Protein AF-A0A1L3NLX8-F1 (afdb_monomer_lite)

Radius of gyration: 29.82 Å; chains: 1; bounding box: 54×78×65 Å

pLDDT: mean 76.15, std 14.46, range [42.59, 94.62]

Organism: Clostridium sporogenes (NCBI:txid1509)

Sequence (201 aa):
MILRHRDWDIEKNLERSMTIKEFIKDIVLTDVNKKYKYYRITMNESIDGKKNFIIYYQDNKIKSHHSTGIEFDYKKMLNKKIHSDYSERIIRAEDIISMDFDFELEKKHKQLNNNKVYKIVEELKKEWEQEMLERDNIKKVFKDSVSKDDLIICIRQLVENLEKENLENSKLQHQIDRCREKEENLQQQIKWLEYRLDNKI

Structure (mmCIF, N/CA/C/O backbone):
data_AF-A0A1L3NLX8-F1
#
_entry.id   AF-A0A1L3NLX8-F1
#
loop_
_atom_site.group_PDB
_atom_site.id
_atom_site.type_symbol
_atom_site.label_atom_id
_atom_site.label_alt_id
_atom_site.label_comp_id
_atom_site.label_asym_id
_atom_site.label_entity_id
_atom_site.label_seq_id
_atom_site.pdbx_PDB_ins_code
_atom_site.Cartn_x
_atom_site.Cartn_y
_atom_site.Cartn_z
_atom_site.occupancy
_atom_site.B_iso_or_equiv
_atom_site.auth_seq_id
_atom_site.auth_comp_id
_atom_site.au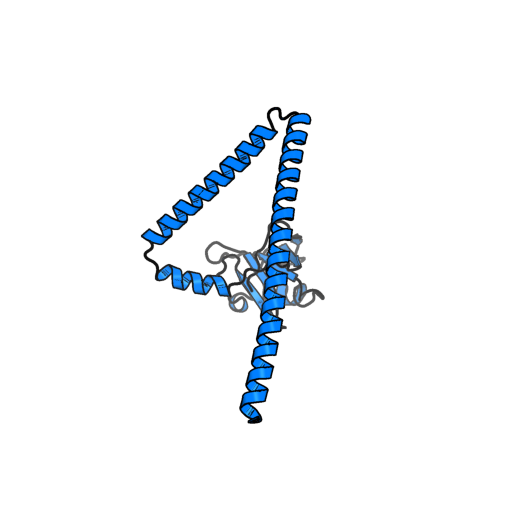th_asym_id
_atom_site.auth_atom_id
_atom_site.pdbx_PDB_model_num
ATOM 1 N N . MET A 1 1 ? -4.800 -9.119 7.583 1.00 66.12 1 MET A N 1
ATOM 2 C CA . MET A 1 1 ? -4.998 -7.725 7.128 1.00 66.12 1 MET A CA 1
ATOM 3 C C . MET A 1 1 ? -5.294 -6.860 8.343 1.00 66.12 1 MET A C 1
ATOM 5 O O . MET A 1 1 ? -6.295 -7.107 9.000 1.00 66.12 1 MET A O 1
ATOM 9 N N . ILE A 1 2 ? -4.432 -5.896 8.663 1.00 67.44 2 ILE A N 1
ATOM 10 C CA . ILE A 1 2 ? -4.768 -4.775 9.557 1.00 67.44 2 ILE A CA 1
ATOM 11 C C . ILE A 1 2 ? -5.020 -3.557 8.674 1.00 67.44 2 ILE A C 1
ATOM 13 O O . ILE A 1 2 ? -4.351 -3.396 7.659 1.00 67.44 2 ILE A O 1
ATOM 17 N N . LEU A 1 3 ? -5.958 -2.697 9.062 1.00 68.94 3 LEU A N 1
ATOM 18 C CA . LEU A 1 3 ? -6.187 -1.415 8.396 1.00 68.94 3 LEU A CA 1
ATOM 19 C C . LEU A 1 3 ? -5.652 -0.249 9.230 1.00 68.94 3 LEU A C 1
ATOM 21 O O . LEU A 1 3 ? -6.002 -0.107 10.404 1.00 68.94 3 LEU A O 1
ATOM 25 N N . ARG A 1 4 ? -4.828 0.605 8.626 1.00 67.31 4 ARG A N 1
ATOM 26 C CA . ARG A 1 4 ? -4.370 1.863 9.215 1.00 67.31 4 ARG A CA 1
ATOM 27 C C . ARG A 1 4 ? -5.376 2.965 8.907 1.00 67.31 4 ARG A C 1
ATOM 29 O O . ARG A 1 4 ? -5.644 3.264 7.749 1.00 67.31 4 ARG A O 1
ATOM 36 N N . HIS A 1 5 ? -5.886 3.599 9.953 1.00 64.19 5 HIS A N 1
ATOM 37 C CA . HIS A 1 5 ? -6.702 4.803 9.824 1.00 64.19 5 HIS A CA 1
ATOM 38 C C . HIS A 1 5 ? -5.818 6.032 9.552 1.00 64.19 5 HIS A C 1
ATOM 40 O O . HIS A 1 5 ? -4.701 6.116 10.074 1.00 64.19 5 HIS A O 1
ATOM 46 N N . ARG A 1 6 ? -6.306 6.971 8.733 1.00 63.31 6 ARG A N 1
ATOM 47 C CA . ARG A 1 6 ? -5.651 8.258 8.435 1.00 63.31 6 ARG A CA 1
ATOM 48 C C . ARG A 1 6 ? -6.632 9.395 8.726 1.00 63.31 6 ARG A C 1
ATOM 50 O O . ARG A 1 6 ? -7.824 9.215 8.529 1.00 63.31 6 ARG A O 1
ATOM 57 N N . ASP A 1 7 ? -6.122 10.561 9.113 1.00 56.00 7 ASP A N 1
ATOM 58 C CA . ASP A 1 7 ? -6.901 11.692 9.662 1.00 56.00 7 ASP A CA 1
ATOM 59 C C . ASP A 1 7 ? -7.876 12.393 8.682 1.00 56.00 7 ASP A C 1
ATOM 61 O O . ASP A 1 7 ? -8.419 13.443 9.003 1.00 56.00 7 ASP A O 1
ATOM 65 N N . TRP A 1 8 ? -8.112 11.844 7.486 1.00 54.97 8 TRP A N 1
ATOM 66 C CA . TRP A 1 8 ? -8.902 12.469 6.409 1.00 54.97 8 TRP A CA 1
ATOM 67 C C . TRP A 1 8 ? -10.244 11.762 6.153 1.00 54.97 8 TRP A C 1
ATOM 69 O O . TRP A 1 8 ? -10.778 11.820 5.043 1.00 54.97 8 TRP A O 1
ATOM 79 N N . ASP A 1 9 ? -10.767 11.039 7.140 1.00 64.81 9 ASP A N 1
ATOM 80 C CA . ASP A 1 9 ? -12.001 10.269 6.980 1.00 64.81 9 ASP A CA 1
ATOM 81 C C . ASP A 1 9 ? -13.252 11.149 7.139 1.00 64.81 9 ASP A C 1
ATOM 83 O O . ASP A 1 9 ? -13.250 12.159 7.840 1.00 64.81 9 ASP A O 1
ATOM 87 N N . ILE A 1 10 ? -14.348 10.752 6.484 1.00 71.75 10 ILE A N 1
ATOM 88 C CA . ILE A 1 10 ? -15.636 11.442 6.612 1.00 71.75 10 ILE A CA 1
ATOM 89 C C . ILE A 1 10 ? -16.228 11.079 7.972 1.00 71.75 10 ILE A C 1
ATOM 91 O O . ILE A 1 10 ? -16.664 9.942 8.174 1.00 71.75 10 ILE A O 1
ATOM 95 N N . GLU A 1 11 ? -16.252 12.042 8.887 1.00 83.25 11 GLU A N 1
ATOM 96 C CA . GLU A 1 11 ? -16.942 11.910 10.167 1.00 83.25 11 GLU A CA 1
ATOM 97 C C . GLU A 1 11 ? -18.458 12.008 9.980 1.00 83.25 11 GLU A C 1
ATOM 99 O O . GLU A 1 11 ? -18.984 12.855 9.252 1.00 83.25 11 GLU A O 1
ATOM 104 N N . LYS A 1 12 ? -19.172 11.107 10.648 1.00 88.06 12 LYS A N 1
ATOM 105 C CA . LYS A 1 12 ? -20.625 11.010 10.647 1.00 88.06 12 LYS A CA 1
ATOM 106 C C . LYS A 1 12 ? -21.119 10.922 12.078 1.00 88.06 12 LYS A C 1
ATOM 108 O O . LYS A 1 12 ? -20.592 10.157 12.881 1.00 88.06 12 LYS A O 1
ATOM 113 N N . ASN A 1 13 ? -22.185 11.653 12.368 1.00 89.88 13 ASN A N 1
ATOM 114 C CA . ASN A 1 13 ? -22.854 11.579 13.659 1.00 89.88 13 ASN A CA 1
ATOM 115 C C . ASN A 1 13 ? -23.843 10.411 13.687 1.00 89.88 13 ASN A C 1
ATOM 117 O O . ASN A 1 13 ? -24.534 10.133 12.706 1.00 89.88 13 ASN A O 1
ATOM 121 N N . LEU A 1 14 ? -23.922 9.743 14.831 1.00 89.38 14 LEU A N 1
ATOM 122 C CA . LEU A 1 14 ? -24.935 8.742 15.122 1.00 89.38 14 LEU A CA 1
ATOM 123 C C . LEU A 1 14 ? -26.226 9.433 15.554 1.00 89.38 14 LEU A C 1
ATOM 125 O O . LEU A 1 14 ? -26.221 10.332 16.390 1.00 89.38 14 LEU A O 1
ATOM 129 N N . GLU A 1 15 ? -27.350 8.952 15.036 1.00 86.75 15 GLU A N 1
ATOM 130 C CA . GLU A 1 15 ? -28.679 9.484 15.364 1.00 86.75 15 GLU A CA 1
ATOM 131 C C . GLU A 1 15 ? -29.098 9.198 16.817 1.00 86.75 15 GLU A C 1
ATOM 133 O O . GLU A 1 15 ? -29.960 9.875 17.373 1.00 86.75 15 GLU A O 1
ATOM 138 N N . ARG A 1 16 ? -28.496 8.181 17.449 1.00 90.31 16 ARG A N 1
ATOM 139 C CA . ARG A 1 16 ? -28.766 7.777 18.834 1.00 90.31 16 ARG A CA 1
ATOM 140 C C . ARG A 1 16 ? -27.528 7.168 19.484 1.00 90.31 16 ARG A C 1
ATOM 142 O O . ARG A 1 16 ? -26.610 6.718 18.804 1.00 90.31 16 ARG A O 1
ATOM 149 N N . SER A 1 17 ? -27.541 7.070 20.814 1.00 90.00 17 SER A N 1
ATOM 150 C CA . SER A 1 17 ? -26.549 6.269 21.540 1.00 90.00 17 SER A CA 1
ATOM 151 C C . SER A 1 17 ? -26.678 4.799 21.134 1.00 90.00 17 SER A C 1
ATOM 153 O O . SER A 1 17 ? -27.770 4.229 21.193 1.00 90.00 17 SER A O 1
ATOM 155 N N . MET A 1 18 ? -25.560 4.201 20.726 1.00 93.25 18 MET A N 1
ATOM 156 C CA . MET A 1 18 ? -25.491 2.820 20.261 1.00 93.25 18 MET A CA 1
ATOM 157 C C . MET A 1 18 ? -24.365 2.058 20.962 1.00 93.25 18 MET A C 1
ATOM 159 O O . MET A 1 18 ? -23.370 2.623 21.429 1.00 93.25 18 MET A O 1
ATOM 163 N N . THR A 1 19 ? -24.529 0.744 21.024 1.00 92.88 19 THR A N 1
ATOM 164 C CA . THR A 1 19 ? -23.472 -0.220 21.335 1.00 92.88 19 THR A CA 1
ATOM 165 C C . THR A 1 19 ? -22.739 -0.662 20.069 1.00 92.88 19 THR A C 1
ATOM 167 O O . THR A 1 19 ? -23.249 -0.505 18.960 1.00 92.88 19 THR A O 1
ATOM 170 N N . ILE A 1 20 ? -21.566 -1.286 20.214 1.00 89.44 20 ILE A N 1
ATOM 171 C CA . ILE A 1 20 ? -20.834 -1.881 19.079 1.00 89.44 20 ILE A CA 1
ATOM 172 C C . ILE A 1 20 ? -21.716 -2.882 18.311 1.00 89.44 20 ILE A C 1
ATOM 174 O O . ILE A 1 20 ? -21.700 -2.916 17.081 1.00 89.44 20 ILE A O 1
ATOM 178 N N . LYS A 1 21 ? -22.519 -3.682 19.022 1.00 92.12 21 LYS A N 1
ATOM 179 C CA . LYS A 1 21 ? -23.450 -4.646 18.420 1.00 92.12 21 LYS A CA 1
ATOM 180 C C . LYS A 1 21 ? -24.506 -3.968 17.552 1.00 92.12 21 LYS A C 1
ATOM 182 O O . LYS A 1 21 ? -24.771 -4.438 16.448 1.00 92.12 21 LYS A O 1
ATOM 187 N N . GLU A 1 22 ? -25.114 -2.901 18.061 1.00 94.12 22 GLU A N 1
ATOM 188 C CA . GLU A 1 22 ? -26.113 -2.126 17.320 1.00 94.12 22 GLU A CA 1
ATOM 189 C C . GLU A 1 22 ? -25.479 -1.433 16.120 1.00 94.12 22 GLU A C 1
ATOM 191 O O . GLU A 1 22 ? -26.000 -1.558 15.021 1.00 94.12 22 GLU A O 1
ATOM 196 N N . PHE A 1 23 ? -24.306 -0.821 16.290 1.00 93.44 23 PHE A N 1
ATOM 197 C CA . PHE A 1 23 ? -23.560 -0.201 15.196 1.00 93.44 23 PHE A CA 1
ATOM 198 C C . PHE A 1 23 ? -23.285 -1.190 14.053 1.00 93.44 23 PHE A C 1
ATOM 200 O O . PHE A 1 23 ? -23.543 -0.911 12.883 1.00 93.44 23 PHE A O 1
ATOM 207 N N . ILE A 1 24 ? -22.816 -2.395 14.388 1.00 91.94 24 ILE A N 1
ATOM 208 C CA . ILE A 1 24 ? -22.583 -3.452 13.402 1.00 91.94 24 ILE A CA 1
ATOM 209 C C . ILE A 1 24 ? -23.874 -3.816 12.658 1.00 91.94 24 ILE A C 1
ATOM 211 O O . ILE A 1 24 ? -23.868 -3.950 11.434 1.00 91.94 24 ILE A O 1
ATOM 215 N N . LYS A 1 25 ? -24.971 -4.013 13.391 1.00 93.44 25 LYS A N 1
ATOM 216 C CA . LYS A 1 25 ? -26.237 -4.466 12.815 1.00 93.44 25 LYS A CA 1
ATOM 217 C C . LYS A 1 25 ? -26.890 -3.389 11.951 1.00 93.44 25 LYS A C 1
ATOM 219 O O . LYS A 1 25 ? -27.331 -3.700 10.850 1.00 93.44 25 LYS A O 1
ATOM 224 N N . ASP A 1 26 ? -26.940 -2.165 12.458 1.00 93.69 26 ASP A N 1
ATOM 225 C CA . ASP A 1 26 ? -27.765 -1.088 11.918 1.00 93.69 26 ASP A CA 1
ATOM 226 C C . ASP A 1 26 ? -27.018 -0.271 10.849 1.00 93.69 26 ASP A C 1
ATOM 228 O O . ASP A 1 26 ? -27.665 0.289 9.966 1.00 93.69 26 ASP A O 1
ATOM 232 N N . ILE A 1 27 ? -25.676 -0.238 10.884 1.00 92.31 27 ILE A N 1
ATOM 233 C CA . ILE A 1 27 ? -24.839 0.551 9.957 1.00 92.31 27 ILE A CA 1
ATOM 234 C C . ILE A 1 27 ? -23.962 -0.352 9.080 1.00 92.31 27 ILE A C 1
ATOM 236 O O . ILE A 1 27 ? -24.030 -0.292 7.855 1.00 92.31 27 ILE A O 1
ATOM 240 N N . VAL A 1 28 ? -23.137 -1.220 9.676 1.00 91.50 28 VAL A N 1
ATOM 241 C CA . VAL A 1 28 ? -22.144 -1.990 8.897 1.00 91.50 28 VAL A CA 1
ATOM 242 C C . VAL A 1 28 ? -22.813 -3.033 8.001 1.00 91.50 28 VAL A C 1
ATOM 244 O O . VAL A 1 28 ? -22.458 -3.177 6.833 1.00 91.50 28 VAL A O 1
ATOM 247 N N . LEU A 1 29 ? -23.770 -3.797 8.533 1.00 90.75 29 LEU A N 1
ATOM 248 C CA . LEU A 1 29 ? -24.422 -4.872 7.779 1.00 90.75 29 LEU A CA 1
ATOM 249 C C . LEU A 1 29 ? -25.432 -4.356 6.748 1.00 90.75 29 LEU A C 1
ATOM 251 O O . LEU A 1 29 ? -25.618 -5.014 5.716 1.00 90.75 29 LEU A O 1
ATOM 255 N N . THR A 1 30 ? -26.035 -3.194 6.998 1.00 92.69 30 THR A N 1
ATOM 256 C CA . THR A 1 30 ? -26.985 -2.526 6.096 1.00 92.69 30 THR A CA 1
ATOM 257 C C . THR A 1 30 ? -26.287 -1.810 4.936 1.00 92.69 30 THR A C 1
ATOM 259 O O . THR A 1 30 ? -26.891 -1.681 3.872 1.00 92.69 30 THR A O 1
ATOM 262 N N . ASP A 1 31 ? -25.008 -1.430 5.070 1.00 89.75 31 ASP A N 1
ATOM 263 C CA . ASP A 1 31 ? -24.241 -0.824 3.975 1.00 89.75 31 ASP A CA 1
ATOM 264 C C . ASP A 1 31 ? -24.032 -1.821 2.814 1.00 89.75 31 ASP A C 1
ATOM 266 O O . ASP A 1 31 ? -23.528 -2.945 2.970 1.00 89.75 31 ASP A O 1
ATOM 270 N N . VAL A 1 32 ? -24.423 -1.401 1.609 1.00 88.94 32 VAL A N 1
ATOM 271 C CA . VAL A 1 32 ? -24.273 -2.160 0.357 1.00 88.94 32 VAL A CA 1
ATOM 272 C C . VAL A 1 32 ? -22.795 -2.331 -0.008 1.00 88.94 32 VAL A C 1
ATOM 274 O O . VAL A 1 32 ? -22.383 -3.397 -0.466 1.00 88.94 32 VAL A O 1
ATOM 277 N N . ASN A 1 33 ? -21.975 -1.321 0.283 1.00 86.31 33 ASN A N 1
ATOM 278 C CA . ASN A 1 33 ? -20.552 -1.263 -0.038 1.00 86.31 33 ASN A CA 1
ATOM 279 C C . ASN A 1 33 ? -19.652 -1.749 1.109 1.00 86.31 33 ASN A C 1
ATOM 281 O O . ASN A 1 33 ? -18.432 -1.589 1.038 1.00 86.31 33 ASN A O 1
ATOM 285 N N . LYS A 1 34 ? -20.218 -2.391 2.140 1.00 87.38 34 LYS A N 1
ATOM 286 C CA . LYS A 1 34 ? -19.495 -2.885 3.330 1.00 87.38 34 LYS A CA 1
ATOM 287 C C . LYS A 1 34 ? -18.239 -3.715 3.037 1.00 87.38 34 LYS A C 1
ATOM 289 O O . LYS A 1 34 ? -17.320 -3.731 3.845 1.00 87.38 34 LYS A O 1
ATOM 294 N N . LYS A 1 35 ? -18.186 -4.406 1.890 1.00 84.12 35 LYS A N 1
ATOM 295 C CA . LYS A 1 35 ? -17.037 -5.231 1.465 1.00 84.12 35 LYS A CA 1
ATOM 296 C C . LYS A 1 35 ? -15.797 -4.411 1.103 1.00 84.12 35 LYS A C 1
ATOM 298 O O . LYS A 1 35 ? -14.700 -4.954 1.096 1.00 84.12 35 LYS A O 1
ATOM 303 N N . TYR A 1 36 ? -15.976 -3.133 0.785 1.00 83.19 36 TYR A N 1
ATOM 304 C CA . TYR A 1 36 ? -14.914 -2.246 0.315 1.00 83.19 36 TYR A CA 1
ATOM 305 C C . TYR A 1 36 ? -14.600 -1.139 1.312 1.00 83.19 36 TYR A C 1
ATOM 307 O O . TYR A 1 36 ? -13.767 -0.291 1.019 1.00 83.19 36 TYR A O 1
ATOM 315 N N . LYS A 1 37 ? -15.274 -1.107 2.464 1.00 87.69 37 LYS A N 1
ATOM 316 C CA . LYS A 1 37 ? -15.140 -0.048 3.459 1.00 87.69 37 LYS A CA 1
ATOM 317 C C . LYS A 1 37 ? -14.629 -0.580 4.787 1.00 87.69 37 LYS A C 1
ATOM 319 O O . LYS A 1 37 ? -14.825 -1.746 5.133 1.00 87.69 37 LYS A O 1
ATOM 324 N N . TYR A 1 38 ? -14.034 0.324 5.547 1.00 88.56 38 TYR A N 1
ATOM 325 C CA . TYR A 1 38 ? -13.862 0.169 6.977 1.00 88.56 38 TYR A CA 1
ATOM 326 C C . TYR A 1 38 ? -14.571 1.295 7.717 1.00 88.56 38 TYR A C 1
ATOM 328 O O . TYR A 1 38 ? -14.789 2.381 7.178 1.00 88.56 38 TYR A O 1
ATOM 336 N N . TYR A 1 39 ? -14.912 1.005 8.964 1.00 89.56 39 TYR A N 1
ATOM 337 C CA . TYR A 1 39 ? -15.587 1.909 9.875 1.00 89.56 39 TYR A CA 1
ATOM 338 C C . TYR A 1 39 ? -14.717 2.056 11.106 1.00 89.56 39 TYR A C 1
ATOM 340 O O . TYR A 1 39 ? -14.337 1.050 11.711 1.00 89.56 39 TYR A O 1
ATOM 348 N N . ARG A 1 40 ? -14.404 3.290 11.481 1.00 89.44 40 ARG A N 1
ATOM 349 C CA . ARG A 1 40 ? -13.753 3.589 12.745 1.00 89.44 40 ARG A CA 1
ATOM 350 C C . ARG A 1 40 ? -14.784 4.139 13.719 1.00 89.44 40 ARG A C 1
ATOM 352 O O . ARG A 1 40 ? -15.472 5.108 13.427 1.00 89.44 40 ARG A O 1
ATOM 359 N N . ILE A 1 41 ? -14.833 3.543 14.899 1.00 89.44 41 ILE A N 1
ATOM 360 C CA . ILE A 1 41 ? -15.634 4.008 16.029 1.00 89.44 41 ILE A CA 1
ATOM 361 C C . ILE A 1 41 ? -14.716 4.317 17.206 1.00 89.44 41 ILE A C 1
ATOM 363 O O . ILE A 1 41 ? -13.664 3.694 17.378 1.00 89.44 41 ILE A O 1
ATOM 367 N N . THR A 1 42 ? -15.139 5.255 18.041 1.00 88.31 42 THR A N 1
ATOM 368 C CA . THR A 1 42 ? -14.484 5.543 19.316 1.00 88.31 42 THR A CA 1
ATOM 369 C C . THR A 1 42 ? -15.358 4.983 20.430 1.00 88.31 42 THR A C 1
ATOM 371 O O . THR A 1 42 ? -16.551 5.252 20.474 1.00 88.31 42 THR A O 1
ATOM 374 N N . MET A 1 43 ? -14.812 4.171 21.328 1.00 85.94 43 MET A N 1
ATOM 375 C CA . MET A 1 43 ? -15.527 3.718 22.522 1.00 85.94 43 MET A CA 1
ATOM 376 C C . MET A 1 43 ? -15.499 4.791 23.607 1.00 85.94 43 MET A C 1
ATOM 378 O O . MET A 1 43 ? -14.526 5.532 23.736 1.00 85.94 43 MET A O 1
ATOM 382 N N . ASN A 1 44 ? -16.525 4.826 24.456 1.00 84.19 44 ASN A N 1
ATOM 383 C CA . ASN A 1 44 ? -16.528 5.749 25.597 1.00 84.19 44 ASN A CA 1
ATOM 384 C C . ASN A 1 44 ? -15.489 5.348 26.658 1.00 84.19 44 ASN A C 1
ATOM 386 O O . ASN A 1 44 ? -14.798 6.202 27.225 1.00 84.19 44 ASN A O 1
ATOM 390 N N . GLU A 1 45 ? -15.343 4.043 26.879 1.00 80.81 45 GLU A N 1
ATOM 391 C CA . GLU A 1 45 ? -14.362 3.453 27.789 1.00 80.81 45 GLU A CA 1
ATOM 392 C C . GLU A 1 45 ? -13.040 3.179 27.062 1.00 80.81 45 GLU A C 1
ATOM 394 O O . GLU A 1 45 ? -13.033 2.707 25.925 1.00 80.81 45 GLU A O 1
ATOM 399 N N . SER A 1 46 ? -11.913 3.465 27.720 1.00 74.19 46 SER A N 1
ATOM 400 C CA . SER A 1 46 ? -10.590 3.129 27.191 1.00 74.19 46 SER A CA 1
ATOM 401 C C . SER A 1 46 ? -10.162 1.724 27.583 1.00 74.19 46 SER A C 1
ATOM 403 O O . SER A 1 46 ? -10.326 1.332 28.736 1.00 74.19 46 SER A O 1
ATOM 405 N N . ILE A 1 47 ? -9.507 1.032 26.658 1.00 67.25 47 ILE A N 1
ATOM 406 C CA . ILE A 1 47 ? -8.743 -0.188 26.912 1.00 67.25 47 ILE A CA 1
ATOM 407 C C . ILE A 1 47 ? -7.274 0.169 26.703 1.00 67.25 47 ILE A C 1
ATOM 409 O O . ILE A 1 47 ? -6.922 0.725 25.663 1.00 67.25 47 ILE A O 1
ATOM 413 N N . ASP A 1 48 ? -6.439 -0.058 27.717 1.00 67.00 48 ASP A N 1
ATOM 414 C CA . ASP A 1 48 ? -5.008 0.283 27.705 1.00 67.00 48 ASP A CA 1
ATOM 415 C C . ASP A 1 48 ? -4.727 1.729 27.243 1.00 67.00 48 ASP A C 1
ATOM 417 O O . ASP A 1 48 ? -3.831 2.011 26.448 1.00 67.00 48 ASP A O 1
ATOM 421 N N . GLY A 1 49 ? -5.557 2.671 27.710 1.00 67.62 49 GLY A N 1
ATOM 422 C CA . GLY A 1 49 ? -5.432 4.102 27.402 1.00 67.62 49 GLY A CA 1
ATOM 423 C C . GLY A 1 49 ? -5.864 4.505 25.985 1.00 67.62 49 GLY A C 1
ATOM 424 O O . GLY A 1 49 ? -5.648 5.646 25.576 1.00 67.62 49 GLY A O 1
ATOM 425 N N . LYS A 1 50 ? -6.487 3.602 25.222 1.00 71.69 50 LYS A N 1
ATOM 426 C CA . LYS A 1 50 ? -6.929 3.833 23.840 1.00 71.69 50 LYS A CA 1
ATOM 427 C C . LYS A 1 50 ? -8.410 3.494 23.671 1.00 71.69 50 LYS A C 1
ATOM 429 O O . LYS A 1 50 ? -8.975 2.715 24.430 1.00 71.69 50 LYS A O 1
ATOM 434 N N . LYS A 1 51 ? -9.057 4.133 22.695 1.00 80.19 51 LYS A N 1
ATOM 435 C CA . LYS A 1 51 ? -10.520 4.083 22.509 1.00 80.19 51 LYS A CA 1
ATOM 436 C C . LYS A 1 51 ? -10.952 3.743 21.080 1.00 80.19 51 LYS A C 1
ATOM 438 O O . LYS A 1 51 ? -12.141 3.595 20.837 1.00 80.19 51 LYS A O 1
ATOM 443 N N . ASN A 1 52 ? -10.020 3.630 20.134 1.00 83.00 52 ASN A N 1
ATOM 444 C CA . ASN A 1 52 ? -10.335 3.581 18.705 1.00 83.00 52 ASN A CA 1
ATOM 445 C C . ASN A 1 52 ? -10.411 2.150 18.174 1.00 83.00 52 ASN A C 1
ATOM 447 O O . ASN A 1 52 ? -9.480 1.359 18.335 1.00 83.00 52 ASN A O 1
ATOM 451 N N . PHE A 1 53 ? -11.495 1.861 17.463 1.00 83.50 53 PHE A N 1
ATOM 452 C CA . PHE A 1 53 ? -11.821 0.545 16.929 1.00 83.50 53 PHE A CA 1
ATOM 453 C C . PHE A 1 53 ? -12.100 0.616 15.444 1.00 83.50 53 PHE A C 1
ATOM 455 O O . PHE A 1 53 ? -12.851 1.482 15.013 1.00 83.50 53 PHE A O 1
ATOM 462 N N . ILE A 1 54 ? -11.528 -0.312 14.678 1.00 87.00 54 ILE A N 1
ATOM 463 C CA . ILE A 1 54 ? -11.767 -0.425 13.240 1.00 87.00 54 ILE A CA 1
ATOM 464 C C . ILE A 1 54 ? -12.520 -1.723 12.969 1.00 87.00 54 ILE A C 1
ATOM 466 O O . ILE A 1 54 ? -12.114 -2.791 13.426 1.00 87.00 54 ILE A O 1
ATOM 470 N N . ILE A 1 55 ? -13.615 -1.622 12.222 1.00 88.62 55 ILE A N 1
ATOM 471 C CA . ILE A 1 55 ? -14.500 -2.721 11.833 1.00 88.62 55 ILE A CA 1
ATOM 472 C C . ILE A 1 55 ? -14.551 -2.768 10.308 1.00 88.62 55 ILE A C 1
ATOM 474 O O . ILE A 1 55 ? -14.703 -1.738 9.656 1.00 88.62 55 ILE A O 1
ATOM 478 N N . TYR A 1 56 ? -14.431 -3.957 9.729 1.00 87.75 56 TYR A N 1
ATOM 479 C CA . TYR A 1 56 ? -14.485 -4.150 8.281 1.00 87.75 56 TYR A CA 1
ATOM 480 C C . TYR A 1 56 ? -15.007 -5.545 7.935 1.00 87.75 56 TYR A C 1
ATOM 482 O O . TYR A 1 56 ? -15.047 -6.456 8.769 1.00 87.75 56 TYR A O 1
ATOM 490 N N . TYR A 1 57 ? -15.432 -5.711 6.687 1.00 84.62 57 TYR A N 1
ATOM 491 C CA . TYR A 1 57 ? -15.991 -6.963 6.198 1.00 84.62 57 TYR A CA 1
ATOM 492 C C . TYR A 1 57 ? -14.988 -7.665 5.281 1.00 84.62 57 TYR A C 1
ATOM 494 O O . TYR A 1 57 ? -14.570 -7.107 4.271 1.00 84.62 57 TYR A O 1
ATOM 502 N N . GLN A 1 58 ? -14.603 -8.896 5.617 1.00 80.69 58 GLN A N 1
ATOM 503 C CA . GLN A 1 58 ? -13.653 -9.687 4.834 1.00 80.69 58 GLN A CA 1
ATOM 504 C C . GLN A 1 58 ? -14.065 -11.161 4.855 1.00 80.69 58 GLN A C 1
ATOM 506 O O . GLN A 1 58 ? -14.441 -11.684 5.903 1.00 80.69 58 GLN A O 1
ATOM 511 N N . ASP A 1 59 ? -13.991 -11.841 3.710 1.00 80.31 59 ASP A 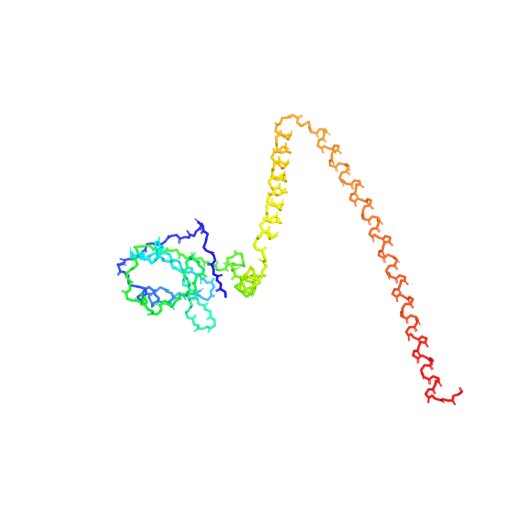N 1
ATOM 512 C CA . ASP A 1 59 ? -14.299 -13.277 3.583 1.00 80.31 59 ASP A CA 1
ATOM 513 C C . ASP A 1 59 ? -15.699 -13.644 4.116 1.00 80.31 59 ASP A C 1
ATOM 515 O O . ASP A 1 59 ? -15.887 -14.638 4.818 1.00 80.31 59 ASP A O 1
ATOM 519 N N . ASN A 1 60 ? -16.693 -12.795 3.829 1.00 78.06 60 ASN A N 1
ATOM 520 C CA . ASN A 1 60 ? -18.070 -12.909 4.332 1.00 78.06 60 ASN A CA 1
ATOM 521 C C . ASN A 1 60 ? -18.210 -12.890 5.868 1.00 78.06 60 ASN A C 1
ATOM 523 O O . ASN A 1 60 ? -19.225 -13.328 6.415 1.00 78.06 60 ASN A O 1
ATOM 527 N N . LYS A 1 61 ? -17.209 -12.366 6.582 1.00 84.69 61 LYS A N 1
ATOM 528 C CA . LYS A 1 61 ? -17.205 -12.245 8.041 1.00 84.69 61 LYS A CA 1
ATOM 529 C C . LYS A 1 61 ? -16.847 -10.824 8.463 1.00 84.69 61 LYS A C 1
ATOM 531 O O . LYS A 1 61 ? -16.065 -10.136 7.813 1.00 84.69 61 LYS A O 1
ATOM 536 N N . ILE A 1 62 ? -17.404 -10.402 9.594 1.00 84.75 62 ILE A N 1
ATOM 537 C CA . ILE A 1 62 ? -16.980 -9.166 10.253 1.00 84.75 62 ILE A CA 1
ATOM 538 C C . ILE A 1 62 ? -15.670 -9.442 10.972 1.00 84.75 62 ILE A C 1
ATOM 540 O O . ILE A 1 62 ? -15.596 -10.342 11.820 1.00 84.75 62 ILE A O 1
ATOM 544 N N . LYS A 1 63 ? -14.666 -8.642 10.633 1.00 84.94 63 LYS A N 1
ATOM 545 C CA . LYS A 1 63 ? -13.382 -8.582 11.313 1.00 84.94 63 LYS A CA 1
ATOM 546 C C . LYS A 1 63 ? -13.215 -7.199 11.931 1.00 84.94 63 LYS A C 1
ATOM 548 O O . LYS A 1 63 ? -13.882 -6.231 11.563 1.00 84.94 63 LYS A O 1
ATOM 553 N N . SER A 1 64 ? -12.327 -7.123 12.902 1.00 80.62 64 SER A N 1
ATOM 554 C CA . SER A 1 64 ? -12.004 -5.883 13.585 1.00 80.62 64 SER A CA 1
ATOM 555 C C . SER A 1 64 ? -10.584 -5.937 14.097 1.00 80.62 64 SER A C 1
ATOM 557 O O . SER A 1 64 ? -10.082 -7.020 14.399 1.00 80.62 64 SER A O 1
ATOM 559 N N . HIS A 1 65 ? -9.997 -4.777 14.324 1.00 77.00 65 HIS A N 1
ATOM 560 C CA . HIS A 1 65 ? -8.782 -4.659 15.113 1.00 77.00 65 HIS A CA 1
ATOM 561 C C . HIS A 1 65 ? -8.791 -3.343 15.868 1.00 77.00 65 HIS A C 1
ATOM 563 O O . HIS A 1 65 ? -9.519 -2.395 15.554 1.00 77.00 65 HIS A O 1
ATOM 569 N N . HIS A 1 66 ? -7.964 -3.311 16.897 1.00 71.00 66 HIS A N 1
ATOM 570 C CA . HIS A 1 66 ? -7.723 -2.114 17.664 1.00 71.00 66 HIS A CA 1
ATOM 571 C C . HIS A 1 66 ? -6.603 -1.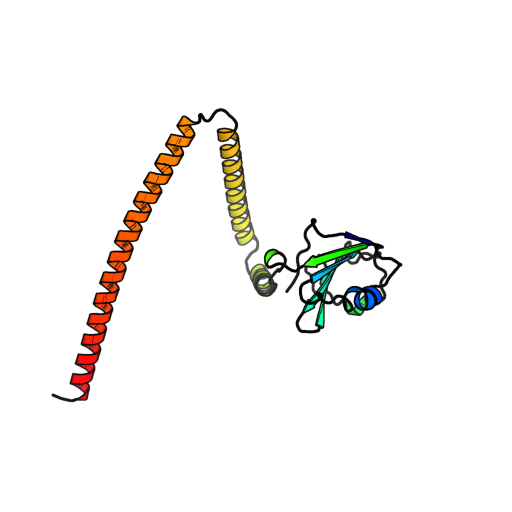295 17.012 1.00 71.00 66 HIS A C 1
ATOM 573 O O . HIS A 1 66 ? -5.697 -1.848 16.383 1.00 71.00 66 HIS A O 1
ATOM 579 N N . SER A 1 67 ? -6.626 0.029 17.177 1.00 59.09 67 SER A N 1
ATOM 580 C CA . SER A 1 67 ? -5.620 0.917 16.575 1.00 59.09 67 SER A CA 1
ATOM 581 C C . SER A 1 67 ? -4.191 0.715 17.109 1.00 59.09 67 SER A C 1
ATOM 583 O O . SER A 1 67 ? -3.276 1.378 16.636 1.00 59.09 67 SER A O 1
ATOM 585 N N . THR A 1 68 ? -3.984 -0.151 18.108 1.00 55.34 68 THR A N 1
ATOM 586 C CA . THR A 1 68 ? -2.655 -0.493 18.650 1.00 55.34 68 THR A CA 1
ATOM 587 C C . THR A 1 68 ? -1.952 -1.626 17.906 1.00 55.34 68 THR A C 1
ATOM 589 O O . THR A 1 68 ? -0.827 -1.947 18.263 1.00 55.34 68 THR A O 1
ATOM 592 N N . GLY A 1 69 ? -2.590 -2.254 16.913 1.00 51.09 69 GLY A N 1
ATOM 593 C CA . GLY A 1 69 ? -1.989 -3.377 16.183 1.00 51.09 69 GLY A CA 1
ATOM 594 C C . GLY A 1 69 ? -1.944 -4.697 16.965 1.00 51.09 69 GLY A C 1
ATOM 595 O O . GLY A 1 69 ? -1.405 -5.675 16.466 1.00 51.09 69 GLY A O 1
ATOM 596 N N . ILE A 1 70 ? -2.536 -4.743 18.163 1.00 53.50 70 ILE A N 1
ATOM 597 C CA . ILE A 1 70 ? -2.675 -5.965 18.965 1.00 53.50 70 ILE A CA 1
ATOM 598 C C . ILE A 1 70 ? -3.924 -6.728 18.508 1.00 53.50 70 ILE A C 1
ATOM 600 O O . ILE A 1 70 ? -4.959 -6.119 18.208 1.00 53.50 70 ILE A O 1
ATOM 604 N N . GLU A 1 71 ? -3.831 -8.060 18.472 1.00 51.66 71 GLU A N 1
ATOM 605 C CA . GLU A 1 71 ? -4.962 -8.944 18.191 1.00 51.66 71 GLU A CA 1
ATOM 606 C C . GLU A 1 71 ? -6.110 -8.670 19.175 1.00 51.66 71 GLU A C 1
ATOM 608 O O . GLU A 1 71 ? -5.945 -8.730 20.394 1.00 51.66 71 GLU A O 1
ATOM 613 N N . PHE A 1 72 ? -7.281 -8.325 18.636 1.00 62.84 72 PHE A N 1
ATOM 614 C CA . PHE A 1 72 ? -8.411 -7.866 19.433 1.00 62.84 72 PHE A CA 1
ATOM 615 C C . PHE A 1 72 ? -9.709 -8.560 19.020 1.00 62.84 72 PHE A C 1
ATOM 617 O O . PHE A 1 72 ? -10.171 -8.424 17.886 1.00 62.84 72 PHE A O 1
ATOM 624 N N . ASP A 1 73 ? -10.347 -9.248 19.968 1.00 67.00 73 ASP A N 1
ATOM 625 C CA . ASP A 1 73 ? -11.638 -9.907 19.761 1.00 67.00 73 ASP A CA 1
ATOM 626 C C . ASP A 1 73 ? -12.810 -8.975 20.114 1.00 67.00 73 ASP A C 1
ATOM 628 O O . ASP A 1 73 ? -13.217 -8.859 21.276 1.00 67.00 73 ASP A O 1
ATOM 632 N N . TYR A 1 74 ? -13.400 -8.330 19.099 1.00 71.00 74 TYR A N 1
ATOM 633 C CA . TYR A 1 74 ? -14.570 -7.458 19.275 1.00 71.00 74 TYR A CA 1
ATOM 634 C C . TYR A 1 74 ? -15.776 -8.156 19.902 1.00 71.00 74 TYR A C 1
ATOM 636 O O . TYR A 1 74 ? -16.634 -7.481 20.477 1.00 71.00 74 TYR A O 1
ATOM 644 N N . LYS A 1 75 ? -15.868 -9.493 19.820 1.00 77.38 75 LYS A N 1
ATOM 645 C CA . LYS A 1 75 ? -17.017 -10.232 20.358 1.00 77.38 75 LYS A CA 1
ATOM 646 C C . LYS A 1 75 ? -17.158 -10.039 21.864 1.00 77.38 75 LYS A C 1
ATOM 648 O O . LYS A 1 75 ? -18.277 -10.019 22.371 1.00 77.38 75 LYS A O 1
ATOM 653 N N . LYS A 1 76 ? -16.044 -9.814 22.568 1.00 78.56 76 LYS A N 1
ATOM 654 C CA . LYS A 1 76 ? -16.027 -9.531 24.011 1.00 78.56 76 LYS A CA 1
ATOM 655 C C . LYS A 1 76 ? -16.555 -8.134 24.363 1.00 78.56 76 LYS A C 1
ATOM 657 O O . LYS A 1 76 ? -16.883 -7.890 25.519 1.00 78.56 76 LYS A O 1
ATOM 662 N N . MET A 1 77 ? -16.671 -7.235 23.384 1.00 77.12 77 MET A N 1
ATOM 663 C CA . MET A 1 77 ? -17.003 -5.818 23.587 1.00 77.12 77 MET A CA 1
ATOM 664 C C . MET A 1 77 ? -18.320 -5.392 22.936 1.00 77.12 77 MET A C 1
ATOM 666 O O . MET A 1 77 ? -18.667 -4.216 22.965 1.00 77.12 77 MET A O 1
ATOM 670 N N . LEU A 1 78 ? -19.094 -6.333 22.393 1.00 85.25 78 LEU A N 1
ATOM 671 C CA . LEU A 1 78 ? -20.333 -6.055 21.658 1.00 85.25 78 LEU A CA 1
ATOM 672 C C . LEU A 1 78 ? -21.318 -5.139 22.406 1.00 85.25 78 LEU A C 1
ATOM 674 O O . LEU A 1 78 ? -21.998 -4.337 21.773 1.00 85.25 78 LEU A O 1
ATOM 678 N N . ASN A 1 79 ? -21.367 -5.220 23.737 1.00 88.81 79 ASN A N 1
ATOM 679 C CA . ASN A 1 79 ? -22.296 -4.442 24.563 1.00 88.81 79 ASN A CA 1
ATOM 680 C C . ASN A 1 79 ? -21.734 -3.084 25.026 1.00 88.81 79 ASN A C 1
ATOM 682 O O . ASN A 1 79 ? -22.422 -2.352 25.736 1.00 88.81 79 ASN A O 1
ATOM 686 N N . LYS A 1 80 ? -20.490 -2.737 24.672 1.00 87.56 80 LYS A N 1
ATOM 687 C CA . LYS A 1 80 ? -19.887 -1.448 25.036 1.00 87.56 80 LYS A CA 1
ATOM 688 C C . LYS A 1 80 ? -20.494 -0.324 24.200 1.00 87.56 80 LYS A C 1
ATOM 690 O O . LYS A 1 80 ? -20.747 -0.502 23.008 1.00 87.56 80 LYS A O 1
ATOM 695 N N . LYS A 1 81 ? -20.726 0.828 24.838 1.00 90.44 81 LYS A N 1
ATOM 696 C CA . LYS A 1 81 ? -21.226 2.039 24.176 1.00 90.44 81 LYS A CA 1
ATOM 697 C C . LYS A 1 81 ? -20.116 2.735 23.400 1.00 90.44 81 LYS A C 1
ATOM 699 O O . LYS A 1 81 ? -18.985 2.847 23.885 1.00 90.44 81 LYS A O 1
ATOM 704 N N . ILE A 1 82 ? -20.479 3.230 22.228 1.00 91.00 82 ILE A N 1
ATOM 705 C CA . ILE A 1 82 ? -19.597 4.029 21.382 1.00 91.00 82 ILE A CA 1
ATOM 706 C C . ILE A 1 82 ? -19.931 5.512 21.532 1.00 91.00 82 ILE A C 1
ATOM 708 O O . ILE A 1 82 ? -20.997 5.879 22.040 1.00 91.00 82 ILE A O 1
ATOM 712 N N . HIS A 1 83 ? -18.977 6.344 21.144 1.00 90.44 83 HIS A N 1
ATOM 713 C CA . HIS A 1 83 ? -19.127 7.783 21.064 1.00 90.44 83 HIS A CA 1
ATOM 714 C C . HIS A 1 83 ? -20.184 8.139 20.011 1.00 90.44 83 HIS A C 1
ATOM 716 O O . HIS A 1 83 ? -20.597 7.291 19.220 1.00 90.44 83 HIS A O 1
ATOM 722 N N . SER A 1 84 ? -20.668 9.379 20.029 1.00 89.81 84 SER A N 1
ATOM 723 C CA . SER A 1 84 ? -21.772 9.842 19.178 1.00 89.81 84 SER A CA 1
ATOM 724 C C . SER A 1 84 ? -21.412 10.002 17.699 1.00 89.81 84 SER A C 1
ATOM 726 O O . SER A 1 84 ? -22.247 10.459 16.927 1.00 89.81 84 SER A O 1
ATOM 728 N N . ASP A 1 85 ? -20.200 9.645 17.298 1.00 90.56 85 ASP A N 1
ATOM 729 C CA . ASP A 1 85 ? -19.673 9.782 15.949 1.00 90.56 85 ASP A CA 1
ATOM 730 C C . ASP A 1 85 ? -18.870 8.543 15.531 1.00 90.56 85 ASP A C 1
ATOM 732 O O . ASP A 1 85 ? -18.385 7.748 16.347 1.00 90.56 85 ASP A O 1
ATOM 736 N N . TYR A 1 86 ? -18.750 8.379 14.220 1.00 91.56 86 TYR A N 1
ATOM 737 C CA . TYR A 1 86 ? -17.906 7.382 13.584 1.00 91.56 86 TYR A CA 1
ATOM 738 C C . TYR A 1 86 ? -17.342 7.933 12.277 1.00 91.56 86 TYR A C 1
ATOM 740 O O . TYR A 1 86 ? -17.892 8.858 11.685 1.00 91.56 86 TYR A O 1
ATOM 748 N N . SER A 1 87 ? -16.265 7.330 11.795 1.00 89.44 87 SER A N 1
ATOM 749 C CA . SER A 1 87 ? -15.726 7.576 10.457 1.00 89.44 87 SER A CA 1
ATOM 750 C C . SER A 1 87 ? -15.903 6.347 9.577 1.00 89.44 87 SER A C 1
ATOM 752 O O . SER A 1 87 ? -15.859 5.211 10.055 1.00 89.44 87 SER A O 1
ATOM 754 N N . GLU A 1 88 ? -16.081 6.558 8.275 1.00 88.19 88 GLU A N 1
ATOM 755 C CA . GLU A 1 88 ? -16.024 5.483 7.284 1.00 88.19 88 GLU A CA 1
ATOM 756 C C . GLU A 1 88 ? -15.152 5.870 6.094 1.00 88.19 88 GLU A C 1
ATOM 758 O O . GLU A 1 88 ? -15.107 7.034 5.683 1.00 88.19 88 GLU A O 1
ATOM 763 N N . ARG A 1 89 ? -14.496 4.875 5.494 1.00 84.25 89 ARG A N 1
ATOM 764 C CA . ARG A 1 89 ? -13.688 5.080 4.292 1.00 84.25 89 ARG A CA 1
ATOM 765 C C . ARG A 1 89 ? -13.574 3.808 3.463 1.00 84.25 89 ARG A C 1
ATOM 767 O O . ARG A 1 89 ? -13.596 2.699 3.989 1.00 84.25 89 ARG A O 1
ATOM 774 N N . ILE A 1 90 ? -13.445 3.979 2.146 1.00 83.81 90 ILE A N 1
ATOM 775 C CA . ILE A 1 90 ? -13.110 2.890 1.222 1.00 83.81 90 ILE A CA 1
ATOM 776 C C . ILE A 1 90 ? -11.675 2.433 1.497 1.00 83.81 90 ILE A C 1
ATOM 778 O O . ILE A 1 90 ? -10.758 3.253 1.482 1.00 83.81 90 ILE A O 1
ATOM 782 N N . ILE A 1 91 ? -11.492 1.133 1.714 1.00 80.69 91 ILE A N 1
ATOM 783 C CA . ILE A 1 91 ? -10.196 0.490 1.923 1.00 80.69 91 ILE A CA 1
ATOM 784 C C . ILE A 1 91 ? -9.345 0.695 0.670 1.00 80.69 91 ILE A C 1
ATOM 786 O O . ILE A 1 91 ? -9.707 0.229 -0.412 1.00 80.69 91 ILE A O 1
ATOM 790 N N . ARG A 1 92 ? -8.207 1.373 0.819 1.00 77.25 92 ARG A N 1
ATOM 791 C CA . ARG A 1 92 ? -7.189 1.472 -0.230 1.00 77.25 92 ARG A CA 1
ATOM 792 C C . ARG A 1 92 ? -5.992 0.588 0.095 1.00 77.25 92 ARG A C 1
ATOM 794 O O . ARG A 1 92 ? -5.802 0.184 1.242 1.00 77.25 92 ARG A O 1
ATOM 801 N N . ALA A 1 93 ? -5.167 0.307 -0.912 1.00 65.06 93 ALA A N 1
ATOM 802 C CA . ALA A 1 93 ? -3.962 -0.503 -0.741 1.00 65.06 93 ALA A CA 1
ATOM 803 C C . ALA A 1 93 ? -3.028 0.089 0.327 1.00 65.06 93 ALA A C 1
ATOM 805 O O . ALA A 1 93 ? -2.464 -0.648 1.131 1.00 65.06 93 ALA A O 1
ATOM 806 N N . GLU A 1 94 ? -2.936 1.419 0.409 1.00 68.25 94 GLU A N 1
ATOM 807 C CA . GLU A 1 94 ? -2.070 2.107 1.370 1.00 68.25 94 GLU A CA 1
ATOM 808 C C . GLU A 1 94 ? -2.631 2.122 2.800 1.00 68.25 94 GLU A C 1
ATOM 810 O O . GLU A 1 94 ? -1.961 2.598 3.724 1.00 68.25 94 GLU A O 1
ATOM 815 N N . ASP A 1 95 ? -3.869 1.660 2.986 1.00 65.94 95 ASP A N 1
ATOM 816 C CA . ASP A 1 95 ? -4.475 1.474 4.299 1.00 65.94 95 ASP A CA 1
ATOM 817 C C . ASP A 1 95 ? -4.213 0.051 4.830 1.00 65.94 95 ASP A C 1
ATOM 819 O O . ASP A 1 95 ? -4.441 -0.193 6.008 1.00 65.94 95 ASP A O 1
ATOM 823 N N . ILE A 1 96 ? -3.714 -0.890 4.017 1.00 68.19 96 ILE A N 1
ATOM 824 C CA . ILE A 1 96 ? -3.490 -2.287 4.416 1.00 68.19 96 ILE A CA 1
ATOM 825 C C . ILE A 1 96 ? -2.075 -2.476 4.979 1.00 68.19 96 ILE A C 1
ATOM 827 O O . ILE A 1 96 ? -1.083 -2.326 4.274 1.00 68.19 96 ILE A O 1
ATOM 831 N N . ILE A 1 97 ? -1.986 -2.891 6.243 1.00 64.69 97 ILE A N 1
ATOM 832 C CA . ILE A 1 97 ? -0.759 -3.397 6.867 1.00 64.69 97 ILE A CA 1
ATOM 833 C C . ILE A 1 97 ? -0.802 -4.934 6.806 1.00 64.69 97 ILE A C 1
ATOM 835 O O . ILE A 1 97 ? -1.718 -5.577 7.345 1.00 64.69 97 ILE A O 1
ATOM 839 N N . SER A 1 98 ? 0.169 -5.529 6.112 1.00 53.66 98 SER A N 1
ATOM 840 C CA . SER A 1 98 ? 0.354 -6.982 6.055 1.00 53.66 98 SER A CA 1
ATOM 841 C C . SER A 1 98 ? 1.090 -7.457 7.310 1.00 53.66 98 SER A C 1
ATOM 843 O O . SER A 1 98 ? 2.295 -7.280 7.427 1.00 53.66 98 SER A O 1
ATOM 845 N N . MET A 1 99 ? 0.359 -8.055 8.256 1.00 46.28 99 MET A N 1
ATOM 846 C CA . MET A 1 99 ? 0.925 -8.575 9.512 1.00 46.28 99 MET A CA 1
ATOM 847 C C . MET A 1 99 ? 1.850 -9.792 9.326 1.00 46.28 99 MET A C 1
ATOM 849 O O . MET A 1 99 ? 2.600 -10.117 10.243 1.00 46.28 99 MET A O 1
ATOM 853 N N . ASP A 1 100 ? 1.827 -10.457 8.165 1.00 46.66 100 ASP A N 1
ATOM 854 C CA . ASP A 1 100 ? 2.602 -11.690 7.956 1.00 46.66 100 ASP A CA 1
ATOM 855 C C . ASP A 1 100 ? 4.117 -11.426 7.871 1.00 46.66 100 ASP A C 1
ATOM 857 O O . ASP A 1 100 ? 4.911 -12.319 8.155 1.00 46.66 100 ASP A O 1
ATOM 861 N N . PHE A 1 101 ? 4.536 -10.196 7.551 1.00 42.59 101 PHE A N 1
ATOM 862 C CA . PHE A 1 101 ? 5.953 -9.814 7.577 1.00 42.59 101 PHE A CA 1
ATOM 863 C C . PHE A 1 101 ? 6.437 -9.401 8.975 1.00 42.59 101 PHE A C 1
ATOM 865 O O . PHE A 1 101 ? 7.577 -9.695 9.334 1.00 42.59 101 PHE A O 1
ATOM 872 N N . ASP A 1 102 ? 5.578 -8.783 9.789 1.00 44.94 102 ASP A N 1
ATOM 873 C CA . ASP A 1 102 ? 5.997 -8.176 11.058 1.00 44.94 102 ASP A CA 1
ATOM 874 C C . ASP A 1 102 ? 6.154 -9.196 12.196 1.00 44.94 102 ASP A C 1
ATOM 876 O O . ASP A 1 102 ? 7.063 -9.058 13.013 1.00 44.94 102 ASP A O 1
ATOM 880 N N . PHE A 1 103 ? 5.357 -10.272 12.235 1.00 44.09 103 PHE A N 1
ATOM 881 C CA . PHE A 1 103 ? 5.463 -11.276 13.308 1.00 44.09 103 PHE A CA 1
ATOM 882 C C . PHE A 1 103 ? 6.737 -12.143 13.198 1.00 44.09 103 PHE A C 1
ATOM 884 O O . PHE A 1 103 ? 7.373 -12.478 14.202 1.00 44.09 103 PHE A O 1
ATOM 891 N N . GLU A 1 104 ? 7.158 -12.473 11.971 1.00 44.78 104 GLU A N 1
ATOM 892 C CA . GLU A 1 104 ? 8.447 -13.126 11.683 1.00 44.78 104 GLU A CA 1
ATOM 893 C C . GLU A 1 104 ? 9.631 -12.219 12.059 1.00 44.78 104 GLU A C 1
ATOM 895 O O . GLU A 1 104 ? 10.621 -12.683 12.640 1.00 44.78 104 GLU A O 1
ATOM 900 N N . LEU A 1 105 ? 9.511 -10.916 11.782 1.00 45.16 105 LEU A N 1
ATOM 901 C CA . LEU A 1 105 ? 10.487 -9.896 12.164 1.00 45.16 105 LEU A CA 1
ATOM 902 C C . LEU A 1 105 ? 10.592 -9.759 13.686 1.00 45.16 105 LEU A C 1
ATOM 904 O O . LEU A 1 105 ? 11.701 -9.771 14.212 1.00 45.16 105 LEU A O 1
ATOM 908 N N . GLU A 1 106 ? 9.478 -9.727 14.415 1.00 45.34 106 GLU A N 1
ATOM 909 C CA . GLU A 1 106 ? 9.461 -9.591 15.879 1.00 45.34 106 GLU A CA 1
ATOM 910 C C . GLU A 1 106 ? 10.092 -10.809 16.587 1.00 45.34 106 GLU A C 1
ATOM 912 O O . GLU A 1 106 ? 10.820 -10.680 17.580 1.00 45.34 106 GLU A O 1
ATOM 917 N N . LYS A 1 107 ? 9.897 -12.010 16.024 1.00 45.53 107 LYS A N 1
ATOM 918 C CA . LYS A 1 107 ? 10.523 -13.253 16.502 1.00 45.53 107 LYS A CA 1
ATOM 919 C C . LYS A 1 107 ? 12.025 -13.307 16.185 1.00 45.53 107 LYS A C 1
ATOM 921 O O . LYS A 1 107 ? 12.800 -13.755 17.033 1.00 45.53 107 LYS A O 1
ATOM 926 N N . LYS A 1 108 ? 12.451 -12.798 15.018 1.00 44.62 108 LYS A N 1
ATOM 927 C CA . LYS A 1 108 ? 13.874 -12.631 14.652 1.00 44.62 108 LYS A CA 1
ATOM 928 C C . LYS A 1 108 ? 14.566 -11.528 15.462 1.00 44.62 108 LYS A C 1
ATOM 930 O O . LYS A 1 108 ? 15.724 -11.695 15.841 1.00 44.62 108 LYS A O 1
ATOM 935 N N . HIS A 1 109 ? 13.860 -10.453 15.810 1.00 43.28 109 HIS A N 1
ATOM 936 C CA . HIS A 1 109 ? 14.375 -9.361 16.641 1.00 43.28 109 HIS A CA 1
ATOM 937 C C . HIS A 1 109 ? 14.717 -9.814 18.064 1.00 43.28 109 HIS A C 1
ATOM 939 O O . HIS A 1 109 ? 15.731 -9.384 18.605 1.00 43.28 109 HIS A O 1
ATOM 945 N N . LYS A 1 110 ? 13.955 -10.746 18.655 1.00 51.84 110 LYS A N 1
ATOM 946 C CA . LYS A 1 110 ? 14.291 -11.324 19.972 1.00 51.84 110 LYS A CA 1
ATOM 947 C C . LYS A 1 110 ? 15.555 -12.195 19.974 1.00 51.84 110 LYS A C 1
ATOM 949 O O . LYS A 1 110 ? 16.107 -12.435 21.044 1.00 51.84 110 LYS A O 1
ATOM 954 N N . GLN A 1 111 ? 16.012 -12.675 18.814 1.00 47.84 111 GLN A N 1
ATOM 955 C CA . GLN A 1 111 ? 17.194 -13.541 18.693 1.00 47.84 111 GLN A CA 1
ATOM 956 C C . GLN A 1 111 ? 18.481 -12.788 18.325 1.00 47.84 111 GLN A C 1
ATOM 958 O O . GLN A 1 111 ? 19.574 -13.336 18.473 1.00 47.84 111 GLN A O 1
ATOM 963 N N . LEU A 1 112 ? 18.387 -11.537 17.872 1.00 49.56 112 LEU A N 1
ATOM 964 C CA . LEU A 1 112 ? 19.548 -10.740 17.491 1.00 49.56 112 LEU A CA 1
ATOM 965 C C . LEU A 1 112 ? 19.984 -9.866 18.666 1.00 49.56 112 LEU A C 1
ATOM 967 O O . LEU A 1 112 ? 19.232 -9.027 19.144 1.00 49.56 112 LEU A O 1
ATOM 971 N N . ASN A 1 113 ? 21.221 -10.068 19.127 1.00 54.06 113 ASN A N 1
ATOM 972 C CA . ASN A 1 113 ? 21.848 -9.297 20.201 1.00 54.06 113 ASN A CA 1
ATOM 973 C C . ASN A 1 113 ? 21.574 -7.787 20.030 1.00 54.06 113 ASN A C 1
ATOM 975 O O . ASN A 1 113 ? 22.135 -7.155 19.128 1.00 54.06 113 ASN A O 1
ATOM 979 N N . ASN A 1 114 ? 20.729 -7.234 20.912 1.00 56.06 114 ASN A N 1
ATOM 980 C CA . ASN A 1 114 ? 20.168 -5.875 20.852 1.00 56.06 114 ASN A CA 1
ATOM 981 C C . ASN A 1 114 ? 21.207 -4.789 20.535 1.00 56.06 114 ASN A C 1
ATOM 983 O O . ASN A 1 114 ? 20.907 -3.832 19.835 1.00 56.06 114 ASN A O 1
ATOM 987 N N . ASN A 1 115 ? 22.452 -4.960 20.980 1.00 57.06 115 ASN A N 1
ATOM 988 C CA . ASN A 1 115 ? 23.517 -3.980 20.772 1.00 57.06 115 ASN A CA 1
ATOM 989 C C . ASN A 1 115 ? 24.009 -3.855 19.319 1.00 57.06 115 ASN A C 1
ATOM 991 O O . ASN A 1 115 ? 24.478 -2.788 18.933 1.00 57.06 115 ASN A O 1
ATOM 995 N N . LYS A 1 116 ? 23.945 -4.921 18.508 1.00 56.22 116 LYS A N 1
ATOM 996 C CA . LYS A 1 116 ? 24.365 -4.856 17.094 1.00 56.22 116 LYS A CA 1
ATOM 997 C C . LYS A 1 116 ? 23.269 -4.262 16.216 1.00 56.22 116 LYS A C 1
ATOM 999 O O . LYS A 1 116 ? 23.564 -3.432 15.367 1.00 56.22 116 LYS A O 1
ATOM 1004 N N . VAL A 1 117 ? 22.015 -4.637 16.466 1.00 56.44 117 VAL A N 1
ATOM 1005 C CA . VAL A 1 117 ? 20.857 -4.086 15.747 1.00 56.44 117 VAL A CA 1
ATOM 1006 C C . VAL A 1 117 ? 20.666 -2.613 16.090 1.00 56.44 117 VAL A C 1
ATOM 1008 O O . VAL A 1 117 ? 20.482 -1.811 15.187 1.00 56.44 117 VAL A O 1
ATOM 1011 N N . TYR A 1 118 ? 20.800 -2.234 17.364 1.00 60.94 118 TYR A N 1
ATOM 1012 C CA . TYR A 1 118 ? 20.718 -0.834 17.780 1.00 60.94 118 TYR A CA 1
ATOM 1013 C C . TYR A 1 118 ? 21.761 0.044 17.079 1.00 60.94 118 TYR A C 1
ATOM 1015 O O . TYR A 1 118 ? 21.434 1.136 16.634 1.00 60.94 118 TYR A O 1
ATOM 1023 N N . LYS A 1 119 ? 22.998 -0.449 16.915 1.00 63.72 119 LYS A N 1
ATOM 1024 C CA . LYS A 1 119 ? 24.041 0.272 16.171 1.00 63.72 119 LYS A CA 1
ATOM 1025 C C . LYS A 1 119 ? 23.684 0.466 14.700 1.00 63.72 119 LYS A C 1
ATOM 1027 O O . LYS A 1 119 ? 23.785 1.583 14.219 1.00 63.72 119 LYS A O 1
ATOM 1032 N N . ILE A 1 120 ? 23.214 -0.585 14.031 1.00 68.12 120 ILE A N 1
ATOM 1033 C CA . ILE A 1 120 ? 22.802 -0.507 12.621 1.00 68.12 120 ILE A CA 1
ATOM 1034 C C . ILE A 1 120 ? 21.602 0.439 12.460 1.00 68.12 120 ILE A C 1
ATOM 1036 O O . ILE A 1 120 ? 21.561 1.233 11.531 1.00 68.12 120 ILE A O 1
ATOM 1040 N N . VAL A 1 121 ? 20.634 0.397 13.379 1.00 65.62 121 VAL A N 1
ATOM 1041 C CA . VAL A 1 121 ? 19.466 1.292 13.357 1.00 65.62 121 VAL A CA 1
ATOM 1042 C C . VAL A 1 121 ? 19.869 2.746 13.607 1.00 65.62 121 VAL A C 1
ATOM 1044 O O . VAL A 1 121 ? 19.355 3.634 12.938 1.00 65.62 121 VAL A O 1
ATOM 1047 N N . GLU A 1 122 ? 20.797 3.007 14.528 1.00 70.19 122 GLU A N 1
ATOM 1048 C CA . GLU A 1 122 ? 21.340 4.351 14.760 1.00 70.19 122 GLU A CA 1
ATOM 1049 C C . GLU A 1 122 ? 22.159 4.867 13.570 1.00 70.19 122 GLU A C 1
ATOM 1051 O O . GLU A 1 122 ? 22.084 6.049 13.246 1.00 70.19 122 GLU A O 1
ATOM 1056 N N . GLU A 1 123 ? 22.910 3.998 12.891 1.00 71.88 123 GLU A N 1
ATOM 1057 C CA . GLU A 1 123 ? 23.627 4.341 11.657 1.00 71.88 123 GLU A CA 1
ATOM 1058 C C . GLU A 1 123 ? 22.647 4.694 10.532 1.00 71.88 123 GLU A C 1
ATOM 1060 O O . GLU A 1 123 ? 22.733 5.788 9.978 1.00 71.88 123 GLU A O 1
ATOM 1065 N N . LEU A 1 124 ? 21.638 3.852 10.288 1.00 68.44 124 LEU A N 1
ATOM 1066 C CA . LEU A 1 124 ? 20.593 4.117 9.294 1.00 68.44 124 LEU A CA 1
ATOM 1067 C C . LEU A 1 124 ? 19.793 5.382 9.614 1.00 68.44 124 LEU A C 1
ATOM 1069 O O . LEU A 1 124 ? 19.436 6.139 8.716 1.00 68.44 124 LEU A O 1
ATOM 1073 N N . LYS A 1 125 ? 19.517 5.642 10.895 1.00 70.25 125 LYS A N 1
ATOM 1074 C CA . LYS A 1 125 ? 18.830 6.861 11.329 1.00 70.25 125 LYS A CA 1
ATOM 1075 C C . LYS A 1 125 ? 19.674 8.104 11.047 1.00 70.25 125 LYS A C 1
ATOM 1077 O O . LYS A 1 125 ? 19.127 9.094 10.572 1.00 70.25 125 LYS A O 1
ATOM 1082 N N . LYS A 1 126 ? 20.988 8.048 11.287 1.00 77.06 126 LYS A N 1
ATOM 1083 C CA . LYS A 1 126 ? 21.914 9.143 10.957 1.00 77.06 126 LYS A CA 1
ATOM 1084 C C . LYS A 1 126 ? 22.007 9.391 9.457 1.00 77.06 126 LYS A C 1
ATOM 1086 O O . LYS A 1 126 ? 22.008 10.550 9.055 1.00 77.06 126 LYS A O 1
ATOM 1091 N N . GLU A 1 127 ? 22.052 8.337 8.645 1.00 74.62 127 GLU A N 1
ATOM 1092 C CA . GLU A 1 127 ? 22.012 8.457 7.182 1.00 74.62 127 GLU A CA 1
ATOM 1093 C C . GLU A 1 127 ? 20.712 9.133 6.727 1.00 74.62 127 GLU A C 1
ATOM 1095 O O . GLU A 1 127 ? 20.744 10.1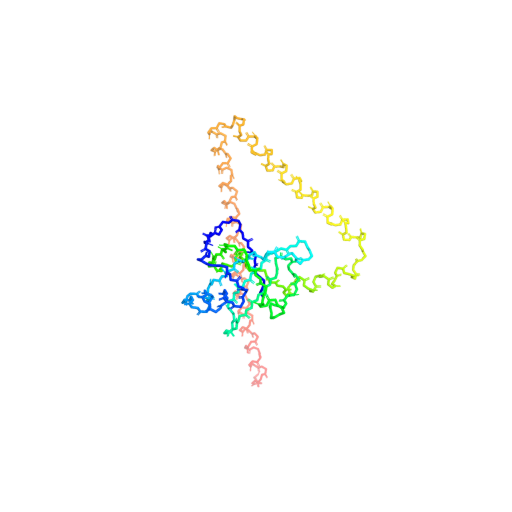02 5.972 1.00 74.62 127 GLU A O 1
ATOM 1100 N N . TRP A 1 128 ? 19.568 8.709 7.270 1.00 69.50 128 TRP A N 1
ATOM 1101 C CA . TRP A 1 128 ? 18.269 9.315 6.964 1.00 69.50 128 TRP A CA 1
ATOM 1102 C C . TRP A 1 128 ? 18.163 10.782 7.403 1.00 69.50 128 TRP A C 1
ATOM 1104 O O . TRP A 1 128 ? 17.593 11.614 6.694 1.00 69.50 128 TRP A O 1
ATOM 1114 N N . GLU A 1 129 ? 18.710 11.118 8.573 1.00 75.62 129 GLU A N 1
ATOM 1115 C CA . GLU A 1 129 ? 18.786 12.494 9.069 1.00 75.62 129 GLU A CA 1
ATOM 1116 C C . GLU A 1 129 ? 19.701 13.360 8.186 1.00 75.62 129 GLU A C 1
ATOM 1118 O O . GLU A 1 129 ? 19.356 14.511 7.911 1.00 75.62 129 GLU A O 1
ATOM 1123 N N . GLN A 1 130 ? 20.815 12.813 7.685 1.00 75.25 130 GLN A N 1
ATOM 1124 C CA . GLN A 1 130 ? 21.682 13.493 6.718 1.00 75.25 130 GLN A CA 1
ATOM 1125 C C . GLN A 1 130 ? 20.982 13.717 5.375 1.00 75.25 130 GLN A C 1
ATOM 1127 O O . GLN A 1 130 ? 20.987 14.846 4.890 1.00 75.25 130 GLN A O 1
ATOM 1132 N N . GLU A 1 131 ? 20.305 12.711 4.815 1.00 69.44 131 GLU A N 1
ATOM 1133 C CA . GLU A 1 131 ? 19.541 12.865 3.568 1.00 69.44 131 GLU A CA 1
ATOM 1134 C C . GLU A 1 131 ? 18.418 13.908 3.697 1.00 69.44 131 GLU A C 1
ATOM 1136 O O . GLU A 1 131 ? 18.167 14.693 2.778 1.00 69.44 131 GLU A O 1
ATOM 1141 N N . MET A 1 132 ? 17.731 13.949 4.843 1.00 68.44 132 MET A N 1
ATOM 1142 C CA . MET A 1 132 ? 16.734 14.982 5.149 1.00 68.44 132 MET A CA 1
ATOM 1143 C C . MET A 1 132 ? 17.365 16.376 5.202 1.00 68.44 132 MET A C 1
ATOM 1145 O O . MET A 1 132 ? 16.821 17.318 4.618 1.00 68.44 132 MET A O 1
ATOM 1149 N N . LEU A 1 133 ? 18.526 16.506 5.851 1.00 71.00 133 LEU A N 1
ATOM 1150 C CA . LEU A 1 133 ? 19.262 17.765 5.938 1.00 71.00 133 LEU A CA 1
ATOM 1151 C C . LEU A 1 133 ? 19.748 18.229 4.558 1.00 71.00 133 LEU A C 1
ATOM 1153 O O . LEU A 1 133 ? 19.634 19.408 4.234 1.00 71.00 133 LEU A O 1
ATOM 1157 N N . GLU A 1 134 ? 20.243 17.315 3.724 1.00 70.88 134 GLU A N 1
ATOM 1158 C CA . GLU A 1 134 ? 20.633 17.593 2.342 1.00 70.88 134 GLU A CA 1
ATOM 1159 C C . GLU A 1 134 ? 19.437 18.034 1.503 1.00 70.88 134 GLU A C 1
ATOM 1161 O O . GLU A 1 134 ? 19.522 19.044 0.810 1.00 70.88 134 GLU A O 1
ATOM 1166 N N . ARG A 1 135 ? 18.284 17.367 1.620 1.00 65.06 135 ARG A N 1
ATOM 1167 C CA . ARG A 1 135 ? 17.046 17.788 0.941 1.00 65.06 135 ARG A CA 1
ATOM 1168 C C . ARG A 1 135 ? 16.591 19.177 1.370 1.00 65.06 135 ARG A C 1
ATOM 1170 O O . ARG A 1 135 ? 16.146 19.960 0.529 1.00 65.06 135 ARG A O 1
ATOM 1177 N N . ASP A 1 136 ? 16.688 19.501 2.653 1.00 67.31 136 ASP A N 1
ATOM 1178 C CA . ASP A 1 136 ? 16.319 20.824 3.155 1.00 67.31 136 ASP A CA 1
ATOM 1179 C C . ASP A 1 136 ? 17.364 21.896 2.806 1.00 67.31 136 ASP A C 1
ATOM 1181 O O . ASP A 1 136 ? 16.995 23.042 2.533 1.00 67.31 136 ASP A O 1
ATOM 1185 N N . ASN A 1 137 ? 18.643 21.531 2.701 1.00 62.38 137 ASN A N 1
ATOM 1186 C CA . ASN A 1 137 ? 19.696 22.391 2.162 1.00 62.38 137 ASN A CA 1
ATOM 1187 C C . ASN A 1 137 ? 19.491 22.650 0.666 1.00 62.38 137 ASN A C 1
ATOM 1189 O O . ASN A 1 137 ? 19.563 23.798 0.242 1.00 62.38 137 ASN A O 1
ATOM 1193 N N . ILE A 1 138 ? 19.133 21.632 -0.116 1.00 61.72 138 ILE A N 1
ATOM 1194 C CA . ILE A 1 138 ? 18.753 21.763 -1.527 1.00 61.72 138 ILE A CA 1
ATOM 1195 C C . ILE A 1 138 ? 17.560 22.722 -1.659 1.00 61.72 138 ILE A C 1
ATOM 1197 O O . ILE A 1 138 ? 17.597 23.656 -2.458 1.00 61.72 138 ILE A O 1
ATOM 1201 N N . LYS A 1 139 ? 16.523 22.574 -0.822 1.00 59.84 139 LYS A N 1
ATOM 1202 C CA . LYS A 1 139 ? 15.386 23.513 -0.800 1.00 59.84 139 LYS A CA 1
ATOM 1203 C C . LYS A 1 139 ? 15.792 24.942 -0.437 1.00 59.84 139 LYS A C 1
ATOM 1205 O O . LYS A 1 139 ? 15.188 25.867 -0.971 1.00 59.84 139 LYS A O 1
ATOM 1210 N N . LYS A 1 140 ? 16.764 25.139 0.464 1.00 58.94 140 LYS A N 1
ATOM 1211 C CA . LYS A 1 140 ? 17.311 26.469 0.791 1.00 58.94 140 LYS A CA 1
ATOM 1212 C C . LYS A 1 140 ? 18.098 27.061 -0.377 1.00 58.94 140 LYS A C 1
ATOM 1214 O O . LYS A 1 140 ? 17.857 28.212 -0.716 1.00 58.94 140 LYS A O 1
ATOM 1219 N N . VAL A 1 141 ? 18.940 26.265 -1.041 1.00 57.94 141 VAL A N 1
ATOM 1220 C CA . VAL A 1 141 ? 19.682 26.671 -2.248 1.00 57.94 141 VAL A CA 1
ATOM 1221 C C . VAL A 1 141 ? 18.723 27.135 -3.347 1.00 57.94 141 VAL A C 1
ATOM 1223 O O . VAL A 1 141 ? 18.954 28.170 -3.952 1.00 57.94 141 VAL A O 1
ATOM 1226 N N . PHE A 1 142 ? 17.593 26.451 -3.550 1.00 55.59 142 PHE A N 1
ATOM 1227 C CA . PHE A 1 142 ? 16.575 26.885 -4.518 1.00 55.59 142 PHE A CA 1
ATOM 1228 C C . PHE A 1 142 ? 15.713 28.073 -4.063 1.00 55.59 142 PHE A C 1
ATOM 1230 O O . PHE A 1 142 ? 15.035 28.681 -4.892 1.00 55.59 142 PHE A O 1
ATOM 1237 N N . LYS A 1 143 ? 15.708 28.405 -2.766 1.00 56.38 143 LYS A N 1
ATOM 1238 C CA . LYS A 1 143 ? 14.973 29.557 -2.218 1.00 56.38 143 LYS A CA 1
ATOM 1239 C C . LYS A 1 143 ? 15.764 30.855 -2.356 1.00 56.38 143 LYS A C 1
ATOM 1241 O O . LYS A 1 143 ? 15.164 31.898 -2.610 1.00 56.38 143 LYS A O 1
ATOM 1246 N N . ASP A 1 144 ? 17.086 30.764 -2.252 1.00 56.38 144 ASP A N 1
ATOM 1247 C CA . ASP A 1 144 ? 17.993 31.900 -2.326 1.00 56.38 144 ASP A CA 1
ATOM 1248 C C . ASP A 1 144 ? 18.708 31.912 -3.691 1.00 56.38 144 ASP A C 1
ATOM 1250 O O . ASP A 1 144 ? 19.810 31.404 -3.868 1.00 56.38 144 ASP A O 1
ATOM 1254 N N . SER A 1 145 ? 18.070 32.559 -4.674 1.00 59.34 145 SER A N 1
ATOM 1255 C CA . SER A 1 145 ? 18.687 33.074 -5.915 1.00 59.34 145 SER A CA 1
ATOM 1256 C C . SER A 1 145 ? 19.258 32.078 -6.944 1.00 59.34 145 SER A C 1
ATOM 1258 O O . SER A 1 145 ? 20.326 32.319 -7.496 1.00 59.34 145 SER A O 1
ATOM 1260 N N . VAL A 1 146 ? 18.528 31.021 -7.315 1.00 60.62 146 VAL A N 1
ATOM 1261 C CA . VAL A 1 146 ? 18.847 30.287 -8.560 1.00 60.62 146 VAL A CA 1
ATOM 1262 C C . VAL A 1 146 ? 18.214 31.014 -9.750 1.00 60.62 146 VAL A C 1
ATOM 1264 O O . VAL A 1 146 ? 16.987 31.148 -9.818 1.00 60.62 146 VAL A O 1
ATOM 1267 N N . SER A 1 147 ? 19.034 31.510 -10.683 1.00 68.75 147 SER A N 1
ATOM 1268 C CA . SER A 1 147 ? 18.531 32.132 -11.912 1.00 68.75 147 SER A CA 1
ATOM 1269 C C . SER A 1 147 ? 17.844 31.084 -12.792 1.00 68.75 147 SER A C 1
ATOM 1271 O O . SER A 1 147 ? 18.176 29.898 -12.763 1.00 68.75 147 SER A O 1
ATOM 1273 N N . LYS A 1 148 ? 16.902 31.515 -13.638 1.00 70.44 148 LYS A N 1
ATOM 1274 C CA . LYS A 1 148 ? 16.302 30.632 -14.653 1.00 70.44 148 LYS A CA 1
ATOM 1275 C C . LYS A 1 148 ? 17.369 29.984 -15.541 1.00 70.44 148 LYS A C 1
ATOM 1277 O O . LYS A 1 148 ? 17.195 28.836 -15.937 1.00 70.44 148 LYS A O 1
ATOM 1282 N N . ASP A 1 149 ? 18.465 30.689 -15.805 1.00 72.81 149 ASP A N 1
ATOM 1283 C CA . ASP A 1 149 ? 19.562 30.186 -16.633 1.00 72.81 149 ASP A CA 1
ATOM 1284 C C . ASP A 1 149 ? 20.339 29.054 -15.947 1.00 72.81 149 ASP A C 1
ATOM 1286 O O . ASP A 1 149 ? 20.669 28.063 -16.597 1.00 72.81 149 ASP A O 1
ATOM 1290 N N . ASP A 1 150 ? 20.532 29.124 -14.627 1.00 71.44 150 ASP A N 1
ATOM 1291 C CA . ASP A 1 150 ? 21.191 28.063 -13.854 1.00 71.44 150 ASP A CA 1
ATOM 1292 C C . ASP A 1 150 ? 20.340 26.786 -13.834 1.00 71.44 150 ASP A C 1
ATOM 1294 O O . ASP A 1 150 ? 20.849 25.681 -14.026 1.00 71.44 150 ASP A O 1
ATOM 1298 N N . LEU A 1 151 ? 19.015 26.935 -13.704 1.00 76.31 151 LEU A N 1
ATOM 1299 C CA . LEU A 1 151 ? 18.079 25.813 -13.826 1.00 76.31 151 LEU A CA 1
ATOM 1300 C C . LEU A 1 151 ? 18.130 25.183 -15.221 1.00 76.31 151 LEU A C 1
ATOM 1302 O O . LEU A 1 151 ? 18.113 23.960 -15.341 1.00 76.31 151 LEU A O 1
ATOM 1306 N N . ILE A 1 152 ? 18.217 25.997 -16.277 1.00 73.31 152 ILE A N 1
ATOM 1307 C CA . ILE A 1 152 ? 18.326 25.508 -17.658 1.00 73.31 152 ILE A CA 1
ATOM 1308 C C . ILE A 1 152 ? 19.629 24.723 -17.855 1.00 73.31 152 ILE A C 1
ATOM 1310 O O . ILE A 1 152 ? 19.606 23.668 -18.493 1.00 73.31 152 ILE A O 1
ATOM 1314 N N . ILE A 1 153 ? 20.748 25.193 -17.297 1.00 75.94 153 ILE A N 1
ATOM 1315 C CA . ILE A 1 153 ? 22.039 24.494 -17.363 1.00 75.94 153 ILE A CA 1
ATOM 1316 C C . ILE A 1 153 ? 21.963 23.150 -16.627 1.00 75.94 153 ILE A C 1
ATOM 1318 O O . ILE A 1 153 ? 22.342 22.127 -17.201 1.00 75.94 153 ILE A O 1
ATOM 1322 N N . CYS A 1 154 ? 21.409 23.119 -15.411 1.00 72.94 154 CYS A N 1
ATOM 1323 C CA . CYS A 1 154 ? 21.227 21.873 -14.664 1.00 72.94 154 CYS A CA 1
ATOM 1324 C C . CYS A 1 154 ? 20.320 20.880 -15.403 1.00 72.94 154 CYS A C 1
ATOM 1326 O O . CYS A 1 154 ? 20.646 19.697 -15.491 1.00 72.94 154 CYS A O 1
ATOM 1328 N N . ILE A 1 155 ? 19.206 21.345 -15.978 1.00 76.75 155 ILE A N 1
ATOM 1329 C CA . ILE A 1 155 ? 18.301 20.488 -16.756 1.00 76.75 155 ILE A CA 1
ATOM 1330 C C . ILE A 1 155 ? 19.023 19.910 -17.978 1.00 76.75 155 ILE A C 1
ATOM 1332 O O . ILE A 1 155 ? 18.888 18.719 -18.247 1.00 76.75 155 ILE A O 1
ATOM 1336 N N . ARG A 1 156 ? 19.830 20.705 -18.693 1.00 80.31 156 ARG A N 1
ATOM 1337 C CA . ARG A 1 156 ? 20.616 20.213 -19.837 1.00 80.31 156 ARG A CA 1
ATOM 1338 C C . ARG A 1 156 ? 21.617 19.134 -19.432 1.00 80.31 156 ARG A C 1
ATOM 1340 O O . ARG A 1 156 ? 21.670 18.100 -20.084 1.00 80.31 156 ARG A O 1
ATOM 1347 N N . GLN A 1 157 ? 22.344 19.332 -18.333 1.00 81.81 157 GLN A N 1
ATOM 1348 C CA . GLN A 1 157 ? 23.285 18.329 -17.823 1.00 81.81 157 GLN A CA 1
ATOM 1349 C C . GLN A 1 157 ? 22.583 17.024 -17.422 1.00 81.81 157 GLN A C 1
ATOM 1351 O O . GLN A 1 157 ? 23.096 15.939 -17.690 1.00 81.81 157 GLN A O 1
ATOM 1356 N N . LEU A 1 158 ? 21.393 17.112 -16.817 1.00 80.69 158 LEU A N 1
ATOM 1357 C CA . LEU A 1 158 ? 20.585 15.933 -16.495 1.00 80.69 158 LEU A CA 1
ATOM 1358 C C . LEU A 1 158 ? 20.127 15.194 -17.756 1.00 80.69 158 LEU A C 1
ATOM 1360 O O . LEU A 1 158 ? 20.199 13.968 -17.797 1.00 80.69 158 LEU A O 1
ATOM 1364 N N . VAL A 1 159 ? 19.702 15.924 -18.791 1.00 84.19 159 VAL A N 1
ATOM 1365 C CA . VAL A 1 159 ? 19.318 15.337 -20.083 1.00 84.19 159 VAL A CA 1
ATOM 1366 C C . VAL A 1 159 ? 20.510 14.643 -20.747 1.00 84.19 159 VAL A C 1
ATOM 1368 O O . VAL A 1 159 ? 20.384 13.488 -21.137 1.00 84.19 159 VAL A O 1
ATOM 1371 N N . GLU A 1 160 ? 21.680 15.283 -20.802 1.00 83.81 160 GLU A N 1
ATOM 1372 C CA . GLU A 1 160 ? 22.892 14.681 -21.379 1.00 83.81 160 GLU A CA 1
ATOM 1373 C C . GLU A 1 160 ? 23.330 13.409 -20.638 1.00 83.81 160 GLU A C 1
ATOM 1375 O O . GLU A 1 160 ? 23.793 12.446 -21.255 1.00 83.81 160 GLU A O 1
ATOM 1380 N N . ASN A 1 161 ? 23.188 13.381 -19.311 1.00 84.56 161 ASN A N 1
ATOM 1381 C CA . ASN A 1 161 ? 23.499 12.192 -18.518 1.00 84.56 161 ASN A CA 1
ATOM 1382 C C . ASN A 1 1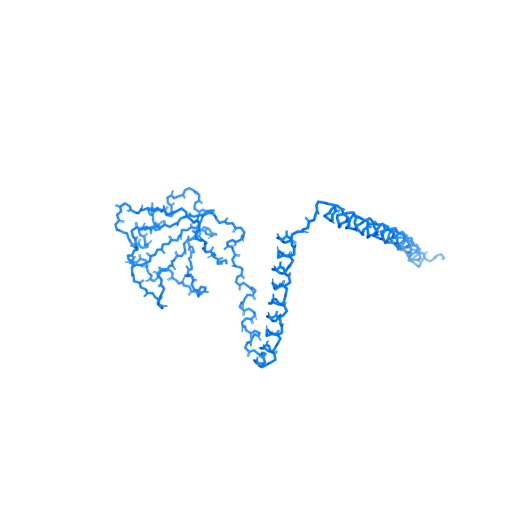61 ? 22.497 11.061 -18.782 1.00 84.56 161 ASN A C 1
ATOM 1384 O O . ASN A 1 161 ? 22.916 9.926 -19.004 1.00 84.56 161 ASN A O 1
ATOM 1388 N N . LEU A 1 162 ? 21.200 11.376 -18.858 1.00 84.75 162 LEU A N 1
ATOM 1389 C CA . LEU A 1 162 ? 20.165 10.407 -19.228 1.00 84.75 162 LEU A CA 1
ATOM 1390 C C . LEU A 1 162 ? 20.380 9.845 -20.640 1.00 84.75 162 LEU A C 1
ATOM 1392 O O . LEU A 1 162 ? 20.180 8.656 -20.874 1.00 84.75 162 LEU A O 1
ATOM 1396 N N . GLU A 1 163 ? 20.812 10.671 -21.593 1.00 86.69 163 GLU A N 1
ATOM 1397 C CA . GLU A 1 163 ? 21.136 10.223 -22.952 1.00 86.69 163 GLU A CA 1
ATOM 1398 C C . GLU A 1 163 ? 22.341 9.273 -22.978 1.00 86.69 163 GLU A C 1
ATOM 1400 O O . GLU A 1 163 ? 22.311 8.261 -23.686 1.00 86.69 163 GLU A O 1
ATOM 1405 N N . LYS A 1 164 ? 23.380 9.544 -22.175 1.00 86.00 164 LYS A N 1
ATOM 1406 C CA . LYS A 1 164 ? 24.540 8.647 -22.030 1.00 86.00 164 LYS A CA 1
ATOM 1407 C C . LYS A 1 164 ? 24.148 7.304 -21.420 1.00 86.00 164 LYS A C 1
ATOM 1409 O O . LYS A 1 164 ? 24.527 6.270 -21.971 1.00 86.00 164 LYS A O 1
ATOM 1414 N N . GLU A 1 165 ? 23.366 7.313 -20.343 1.00 86.25 165 GLU A N 1
ATOM 1415 C CA . GLU A 1 165 ? 22.858 6.088 -19.712 1.00 86.25 165 GLU A CA 1
ATOM 1416 C C . GLU A 1 165 ? 21.974 5.288 -20.677 1.00 86.25 165 GLU A C 1
ATOM 1418 O O . GLU A 1 165 ? 22.125 4.073 -20.809 1.00 86.25 165 GLU A O 1
ATOM 1423 N N . ASN A 1 166 ? 21.098 5.958 -21.432 1.00 84.69 166 ASN A N 1
ATOM 1424 C CA . ASN A 1 166 ? 20.273 5.306 -22.450 1.00 84.69 166 ASN A CA 1
ATOM 1425 C C . ASN A 1 166 ? 21.112 4.664 -23.563 1.00 84.69 166 ASN A C 1
ATOM 1427 O O . ASN A 1 166 ? 20.799 3.561 -24.022 1.00 84.69 166 ASN A O 1
ATOM 1431 N N . LEU A 1 167 ? 22.197 5.317 -23.986 1.00 88.69 167 LEU A N 1
ATOM 1432 C CA . LEU A 1 167 ? 23.120 4.754 -24.968 1.00 88.69 167 LEU A CA 1
ATOM 1433 C C . LEU A 1 167 ? 23.846 3.515 -24.424 1.00 88.69 167 LEU A C 1
ATOM 1435 O O . LEU A 1 167 ? 24.030 2.538 -25.153 1.00 88.69 167 LEU A O 1
ATOM 1439 N N . GLU A 1 168 ? 24.263 3.542 -23.160 1.00 89.94 168 GLU A N 1
ATOM 1440 C CA . GLU A 1 168 ? 24.890 2.397 -22.499 1.00 89.94 168 GLU A CA 1
ATOM 1441 C C . GLU A 1 168 ? 23.915 1.222 -22.353 1.00 89.94 168 GLU A C 1
ATOM 1443 O O . GLU A 1 168 ? 24.245 0.101 -22.747 1.00 89.94 168 GLU A O 1
ATOM 1448 N N . ASN A 1 169 ? 22.678 1.491 -21.931 1.00 86.31 169 ASN A N 1
ATOM 1449 C CA . ASN A 1 169 ? 21.609 0.494 -21.863 1.00 86.31 169 ASN A CA 1
ATOM 1450 C C . ASN A 1 169 ? 21.323 -0.143 -23.230 1.00 86.31 169 ASN A C 1
ATOM 1452 O O . ASN A 1 169 ? 21.190 -1.362 -23.329 1.00 86.31 169 ASN A O 1
ATOM 1456 N N . SER A 1 170 ? 21.299 0.652 -24.302 1.00 87.44 170 SER A N 1
ATOM 1457 C CA . SER A 1 170 ? 21.140 0.142 -25.670 1.00 87.44 170 SER A CA 1
ATOM 1458 C C . SER A 1 170 ? 22.287 -0.797 -26.077 1.00 87.44 170 SER A C 1
ATOM 1460 O O . SER A 1 170 ? 22.061 -1.888 -26.610 1.00 87.44 170 SER A O 1
ATOM 1462 N N . LYS A 1 171 ? 23.538 -0.441 -25.751 1.00 91.50 171 LYS A N 1
ATOM 1463 C CA . LYS A 1 171 ? 24.702 -1.311 -25.998 1.00 91.50 171 LYS A CA 1
ATOM 1464 C C . LYS A 1 171 ? 24.621 -2.620 -25.213 1.00 91.50 171 LYS A C 1
ATOM 1466 O O . LYS A 1 171 ? 24.955 -3.670 -25.768 1.00 91.50 171 LYS A O 1
ATOM 1471 N N . LEU A 1 172 ? 24.195 -2.568 -23.951 1.00 92.25 172 LEU A N 1
ATOM 1472 C CA . LEU A 1 172 ? 24.000 -3.755 -23.116 1.00 92.25 172 LEU A CA 1
ATOM 1473 C C . LEU A 1 172 ? 22.892 -4.651 -23.676 1.00 92.25 172 LEU A C 1
ATOM 1475 O O . LEU A 1 172 ? 23.092 -5.860 -23.783 1.00 92.25 172 LEU A O 1
ATOM 1479 N N . GLN A 1 173 ? 21.779 -4.073 -24.132 1.00 91.88 173 GLN A N 1
ATOM 1480 C CA . GLN A 1 173 ? 20.697 -4.828 -24.763 1.00 91.88 173 GLN A CA 1
ATOM 1481 C C . GLN A 1 173 ? 21.190 -5.591 -26.002 1.00 91.88 173 GLN A C 1
ATOM 1483 O O . GLN A 1 173 ? 20.974 -6.796 -26.115 1.00 91.88 173 GLN A O 1
ATOM 1488 N N . HIS A 1 174 ? 21.974 -4.942 -26.867 1.00 89.44 174 HIS A N 1
ATOM 1489 C CA . HIS A 1 174 ? 22.601 -5.611 -28.012 1.00 89.44 174 HIS A CA 1
ATOM 1490 C C . HIS A 1 174 ? 23.596 -6.719 -27.625 1.00 89.44 174 HIS A C 1
ATOM 1492 O O . HIS A 1 174 ? 23.831 -7.650 -28.401 1.00 89.44 174 HIS A O 1
ATOM 1498 N N . GLN A 1 175 ? 24.245 -6.630 -26.461 1.00 93.38 175 GLN A N 1
ATOM 1499 C CA . GLN A 1 175 ? 25.084 -7.721 -25.956 1.00 93.38 175 GLN A CA 1
ATOM 1500 C C . GLN A 1 175 ? 24.236 -8.897 -25.469 1.00 93.38 175 GLN A C 1
ATOM 1502 O O . GLN A 1 175 ? 24.560 -10.038 -25.794 1.00 93.38 175 GLN A O 1
ATOM 1507 N N . ILE A 1 176 ? 23.138 -8.623 -24.760 1.00 94.25 176 ILE A N 1
ATOM 1508 C CA . ILE A 1 176 ? 22.185 -9.640 -24.302 1.00 94.25 176 ILE A CA 1
ATOM 1509 C C . ILE A 1 176 ? 21.606 -10.405 -25.494 1.00 94.25 176 ILE A C 1
ATOM 1511 O O . ILE A 1 176 ? 21.620 -11.634 -25.487 1.00 94.25 176 ILE A O 1
ATOM 1515 N N . ASP A 1 177 ? 21.168 -9.702 -26.539 1.00 92.56 177 ASP A N 1
ATOM 1516 C CA . ASP A 1 177 ? 20.566 -10.336 -27.715 1.00 92.56 177 ASP A CA 1
ATOM 1517 C C . ASP A 1 177 ? 21.569 -11.242 -28.449 1.00 92.56 177 ASP A C 1
ATOM 1519 O O . ASP A 1 177 ? 21.245 -12.379 -28.790 1.00 92.56 177 ASP A O 1
ATOM 1523 N N . ARG A 1 178 ? 22.831 -10.807 -28.585 1.00 93.88 178 ARG A N 1
ATOM 1524 C CA . ARG A 1 178 ? 23.905 -11.657 -29.134 1.00 93.88 178 ARG A CA 1
ATOM 1525 C C . ARG A 1 178 ? 24.190 -12.889 -28.277 1.00 93.88 178 ARG A C 1
ATOM 1527 O O . ARG A 1 178 ? 24.535 -13.939 -28.815 1.00 93.88 178 ARG A O 1
ATOM 1534 N N . CYS A 1 179 ? 24.110 -12.769 -26.953 1.00 92.75 179 CYS A N 1
ATOM 1535 C CA . CYS A 1 179 ? 24.274 -13.915 -26.062 1.00 92.75 179 CYS A CA 1
ATOM 1536 C C . CYS A 1 179 ? 23.119 -14.910 -26.219 1.00 92.75 179 CYS A C 1
ATOM 1538 O O . CYS A 1 179 ? 23.384 -16.107 -26.308 1.00 92.75 179 CYS A O 1
ATOM 1540 N N . ARG A 1 180 ? 21.875 -14.426 -26.334 1.00 93.38 180 ARG A N 1
ATOM 1541 C CA . ARG A 1 180 ? 20.690 -15.265 -26.573 1.00 93.38 180 ARG A CA 1
ATOM 1542 C C . ARG A 1 180 ? 20.785 -16.033 -27.887 1.00 93.38 180 ARG A C 1
ATOM 1544 O O . ARG A 1 180 ? 20.605 -17.242 -27.894 1.00 93.38 180 ARG A O 1
ATOM 1551 N N . GLU A 1 181 ? 21.162 -15.364 -28.973 1.00 91.88 181 GLU A N 1
ATOM 1552 C CA . GLU A 1 181 ? 21.332 -16.015 -30.279 1.00 91.88 181 GLU A CA 1
ATOM 1553 C C . GLU A 1 181 ? 22.407 -17.117 -30.238 1.00 91.88 181 GLU A C 1
ATOM 1555 O O . GLU A 1 181 ? 22.256 -18.192 -30.825 1.00 91.88 181 GLU A O 1
ATOM 1560 N N . LYS A 1 182 ? 23.511 -16.886 -29.515 1.00 93.38 182 LYS A N 1
ATOM 1561 C CA . LYS A 1 182 ? 24.540 -17.917 -29.309 1.00 93.38 182 LYS A CA 1
ATOM 1562 C C . LYS A 1 182 ? 24.024 -19.088 -28.482 1.00 93.38 182 LYS A C 1
ATOM 1564 O O . LYS A 1 182 ? 24.334 -20.230 -28.812 1.00 93.38 182 LYS A O 1
ATOM 1569 N N . GLU A 1 183 ? 23.274 -18.812 -27.421 1.00 94.62 183 GLU A N 1
ATOM 1570 C CA . GLU A 1 183 ? 22.674 -19.841 -26.576 1.00 94.62 183 GLU A CA 1
ATOM 1571 C C . GLU A 1 183 ? 21.716 -20.724 -27.384 1.00 94.62 183 GLU A C 1
ATOM 1573 O O . GLU A 1 183 ? 21.850 -21.946 -27.357 1.00 94.62 183 GLU A O 1
ATOM 1578 N N . GLU A 1 184 ? 20.825 -20.123 -28.175 1.00 92.06 184 GLU A N 1
ATOM 1579 C CA . GLU A 1 184 ? 19.903 -20.848 -29.056 1.00 92.06 184 GLU A CA 1
ATOM 1580 C C . GLU A 1 184 ? 20.652 -21.733 -30.061 1.00 92.06 184 GLU A C 1
ATOM 1582 O O . GLU A 1 184 ? 20.335 -22.916 -30.211 1.00 92.06 184 GLU A O 1
ATOM 1587 N N . ASN A 1 185 ? 21.693 -21.199 -30.706 1.00 90.62 185 ASN A N 1
ATOM 1588 C CA . ASN A 1 185 ? 22.521 -21.967 -31.637 1.00 90.62 185 ASN A CA 1
ATOM 1589 C C . ASN A 1 185 ? 23.213 -23.158 -30.957 1.00 90.62 185 ASN A C 1
ATOM 1591 O O . ASN A 1 185 ? 23.212 -24.265 -31.499 1.00 90.62 185 ASN A O 1
ATOM 1595 N N . LEU A 1 186 ? 23.780 -22.958 -29.764 1.00 91.56 186 LEU A N 1
ATOM 1596 C CA . LEU A 1 186 ? 24.414 -24.033 -28.998 1.00 91.56 186 LEU A CA 1
ATOM 1597 C C . LEU A 1 186 ? 23.397 -25.093 -28.564 1.00 91.56 186 LEU A C 1
ATOM 1599 O O . LEU A 1 186 ? 23.678 -26.284 -28.678 1.00 91.56 186 LEU A O 1
ATOM 1603 N N . GLN A 1 187 ? 22.198 -24.692 -28.137 1.00 91.38 187 GLN A N 1
ATOM 1604 C CA . GLN A 1 187 ? 21.124 -25.628 -27.799 1.00 91.38 187 GLN A CA 1
ATOM 1605 C C . GLN A 1 187 ? 20.712 -26.487 -29.004 1.00 91.38 187 GLN A C 1
ATOM 1607 O O . GLN A 1 187 ? 20.487 -27.687 -28.851 1.00 91.38 187 GLN A O 1
ATOM 1612 N N . GLN A 1 188 ? 20.643 -25.911 -30.209 1.00 86.94 188 GLN A N 1
ATOM 1613 C CA . GLN A 1 188 ? 20.358 -26.680 -31.427 1.00 86.94 188 GLN A CA 1
ATOM 1614 C C . GLN A 1 188 ? 21.491 -27.652 -31.778 1.00 86.94 188 GLN A C 1
ATOM 1616 O O . GLN A 1 188 ? 21.226 -28.793 -32.159 1.00 86.94 188 GLN A O 1
ATOM 1621 N N . GLN A 1 189 ? 22.751 -27.239 -31.607 1.00 87.38 189 GLN A N 1
ATOM 1622 C CA . GLN A 1 189 ? 23.901 -28.128 -31.800 1.00 87.38 189 GLN A CA 1
ATOM 1623 C C . GLN A 1 189 ? 23.885 -29.301 -30.816 1.00 87.38 189 GLN A C 1
ATOM 1625 O O . GLN A 1 189 ? 24.111 -30.436 -31.232 1.00 87.38 189 GLN A O 1
ATOM 1630 N N . ILE A 1 190 ? 23.571 -29.049 -29.540 1.00 88.62 190 ILE A N 1
ATOM 1631 C CA . ILE A 1 190 ? 23.421 -30.098 -28.522 1.00 88.62 190 ILE A CA 1
ATOM 1632 C C . ILE A 1 190 ? 22.325 -31.080 -28.938 1.00 88.62 190 ILE A C 1
ATOM 1634 O O . ILE A 1 190 ? 22.608 -32.269 -29.039 1.00 88.62 190 ILE A O 1
ATOM 1638 N N . LYS A 1 191 ? 21.127 -30.594 -29.293 1.00 89.00 191 LYS A N 1
ATOM 1639 C CA . LYS A 1 191 ? 20.021 -31.453 -29.759 1.00 89.00 191 LYS A CA 1
ATOM 1640 C C . LYS A 1 191 ? 20.412 -32.324 -30.953 1.00 89.00 191 LYS A C 1
ATOM 1642 O O . LYS A 1 191 ? 20.025 -33.486 -31.031 1.00 89.00 191 LYS A O 1
ATOM 1647 N N . TRP A 1 192 ? 21.174 -31.774 -31.897 1.00 84.12 192 TRP A N 1
ATOM 1648 C CA . TRP A 1 192 ? 21.659 -32.529 -33.053 1.00 84.12 192 TRP A CA 1
ATOM 1649 C C . TRP A 1 192 ? 22.687 -33.602 -32.667 1.00 84.12 192 TRP A C 1
ATOM 1651 O O . TRP A 1 192 ? 22.645 -34.714 -33.199 1.00 84.12 192 TRP A O 1
ATOM 1661 N N . LEU A 1 193 ? 23.596 -33.290 -31.739 1.00 85.56 193 LEU A N 1
ATOM 1662 C CA . LEU A 1 193 ? 24.569 -34.250 -31.215 1.00 85.56 193 LEU A CA 1
ATOM 1663 C C . LEU A 1 193 ? 23.885 -35.370 -30.422 1.00 85.56 193 LEU A C 1
ATOM 1665 O O . LEU A 1 193 ? 24.214 -36.534 -30.635 1.00 85.56 193 LEU A O 1
ATOM 1669 N N . GLU A 1 194 ? 22.913 -35.036 -29.572 1.00 87.25 194 GLU A N 1
ATOM 1670 C CA . GLU A 1 194 ? 22.068 -35.998 -28.851 1.00 87.25 194 GLU A CA 1
ATOM 1671 C C . GLU A 1 194 ? 21.339 -36.922 -29.833 1.00 87.25 194 GLU A C 1
ATOM 1673 O O . GLU A 1 194 ? 21.465 -38.141 -29.747 1.00 87.25 194 GLU A O 1
ATOM 1678 N N . TYR A 1 195 ? 20.692 -36.354 -30.858 1.00 85.31 195 TYR A N 1
ATOM 1679 C CA . TYR A 1 195 ? 20.045 -37.130 -31.916 1.00 85.31 195 TYR A CA 1
ATOM 1680 C C . TYR A 1 195 ? 21.014 -38.092 -32.622 1.00 85.31 195 TYR A C 1
ATOM 1682 O O . TYR A 1 195 ? 20.660 -39.241 -32.897 1.00 85.31 195 TYR A O 1
ATOM 1690 N N . ARG A 1 196 ? 22.243 -37.648 -32.920 1.00 84.12 196 ARG A N 1
ATOM 1691 C CA . ARG A 1 196 ? 23.270 -38.507 -33.528 1.00 84.12 196 ARG A CA 1
ATOM 1692 C C . ARG A 1 196 ? 23.711 -39.642 -32.611 1.00 84.12 196 ARG A C 1
ATOM 1694 O O . ARG A 1 196 ? 23.880 -40.761 -33.092 1.00 84.12 196 ARG A O 1
ATOM 1701 N N . LEU A 1 197 ? 23.893 -39.360 -31.323 1.00 84.31 197 LEU A N 1
ATOM 1702 C CA . LEU A 1 197 ? 24.262 -40.364 -30.326 1.00 84.31 197 LEU A CA 1
ATOM 1703 C C . LEU A 1 197 ? 23.177 -41.440 -30.195 1.00 84.31 197 LEU A C 1
ATOM 1705 O O . LEU A 1 197 ? 23.498 -42.630 -30.194 1.00 84.31 197 LEU A O 1
ATOM 1709 N N . ASP A 1 198 ? 21.910 -41.028 -30.169 1.00 81.69 198 ASP A N 1
ATOM 1710 C CA . ASP A 1 198 ? 20.767 -41.933 -30.019 1.00 81.69 198 ASP A CA 1
ATOM 1711 C C . ASP A 1 198 ? 20.531 -42.813 -31.258 1.00 81.69 198 ASP A C 1
ATOM 1713 O O . ASP A 1 198 ? 20.095 -43.957 -31.133 1.00 81.69 198 ASP A O 1
ATOM 1717 N N . ASN A 1 199 ? 20.852 -42.316 -32.459 1.00 79.19 199 ASN A N 1
ATOM 1718 C CA . ASN A 1 199 ? 20.587 -43.019 -33.720 1.00 79.19 199 ASN A CA 1
ATOM 1719 C C . ASN A 1 199 ? 21.789 -43.790 -34.300 1.00 79.19 199 ASN A C 1
ATOM 1721 O O . ASN A 1 199 ? 21.665 -44.305 -35.409 1.00 79.19 199 ASN A O 1
ATOM 1725 N N . LYS A 1 200 ? 22.920 -43.892 -33.577 1.00 59.09 200 LYS A N 1
ATOM 1726 C CA . LYS A 1 200 ? 24.154 -44.621 -33.968 1.00 59.09 200 LYS A CA 1
ATOM 1727 C C . LYS A 1 200 ? 24.410 -44.664 -35.490 1.00 59.09 200 LYS A C 1
ATOM 1729 O O . LYS A 1 200 ? 24.440 -45.742 -36.089 1.00 59.09 200 LYS A O 1
ATOM 1734 N N . ILE A 1 201 ? 24.618 -43.490 -36.088 1.00 51.12 201 ILE A N 1
ATOM 1735 C CA . ILE A 1 201 ? 25.369 -43.344 -37.349 1.00 5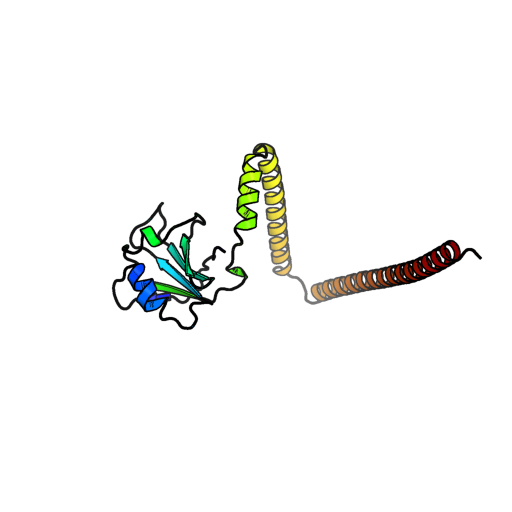1.12 201 ILE A CA 1
ATOM 1736 C C . ILE A 1 201 ? 26.816 -43.026 -36.994 1.00 51.12 201 ILE A C 1
ATOM 1738 O O . ILE A 1 201 ? 27.010 -42.109 -36.162 1.00 51.12 201 ILE A O 1
#

Secondary structure (DSSP, 8-state):
-EE---TT-EEEE-SS--BHHHHIIIIITT-TTGGGEEEEEEEEEEETTEEEEEEEEETTEEEEEETTSS---GGGGTTPBEEEEEEEEE--GGGEE-HHHHHHHHHHHTTS-HHHHHHHHHHHHHHHHHHHHHHHHHHHHHHS---HHHHHHHHHHHHHHHHHHHHHHHHHHHHHHHHHHHHHHHHHHHHHHHHHHHTT-

Foldseek 3Di:
DAFADDPPFDKDFAPDWDFQQCCCVVPLVPDPCQQFKKKWWFFPDDDVNGGIKIWGADPNDIDIDGNVPDDDDCVVRRGTITDRMMTMDGDDPVRDDDCVVVVVVVVVCVVDDVVVVVVVVVVVVVVVVVVVVVVVVVVVVVVPDDDPVNVVVVVVVVVVVVVVVVVVVVVVVVVVVVVVVVVVVVVVVVVVVVVCVVVPD